Protein AF-A0A2M7S285-F1 (afdb_monomer)

Sequence (327 aa):
MDINFGKTAHNDMLLATRIITLKGLNYTSGIAIPFQQEDKKRLIENFTYIYEKKKSEMTWEQIMRKYAPYFFIEYRKKGYNISFSRDTDDNKEKRADEWEDEKTESVPAEKSTKVSRNAPCPCGSGKKYKRCCLPKDEEKNPTVGIAWDYIRRKKIIESSDDFPVEQCLINSNWQELGIANIVVARNQGNDKLILGVFIVDIFCLGVKNTFCNAVIPVEQFENEILKRSYRDQKPVSIGINYAKEIIFGALEYARNIGFEPQEDFKLSKYVLGAEEATHQRNIKFGGPNGKPLYIAGPDNDYRKIVNLLKERLGENGFDFIIPGEQL

Structure (mmCIF, N/CA/C/O backbone):
data_AF-A0A2M7S285-F1
#
_entry.id   AF-A0A2M7S285-F1
#
loop_
_atom_site.group_PDB
_atom_site.id
_atom_site.type_symbol
_atom_site.label_atom_id
_atom_site.label_alt_id
_atom_site.label_comp_id
_atom_site.label_asym_id
_atom_site.label_entity_id
_atom_site.label_seq_id
_atom_site.pdbx_PDB_ins_code
_atom_site.Cartn_x
_atom_site.Cartn_y
_atom_site.Cartn_z
_atom_site.occupancy
_atom_site.B_iso_or_equiv
_atom_site.auth_seq_id
_atom_site.auth_comp_id
_atom_site.auth_asym_id
_atom_site.auth_atom_id
_atom_site.pdbx_PDB_model_num
ATOM 1 N N . MET A 1 1 ? -11.456 32.292 -22.409 1.00 38.72 1 MET A N 1
ATOM 2 C CA . MET A 1 1 ? -12.192 32.399 -21.137 1.00 38.72 1 MET A CA 1
ATOM 3 C C . MET A 1 1 ? -13.657 32.141 -21.443 1.00 38.72 1 MET A C 1
ATOM 5 O O . MET A 1 1 ? -14.327 33.037 -21.924 1.00 38.72 1 MET A O 1
ATOM 9 N N . ASP A 1 2 ? -14.088 30.894 -21.275 1.00 29.00 2 ASP A N 1
ATOM 10 C CA . ASP A 1 2 ? -15.486 30.466 -21.194 1.00 29.00 2 ASP A CA 1
ATOM 11 C C . ASP A 1 2 ? -15.459 29.038 -20.628 1.00 29.00 2 ASP A C 1
ATOM 13 O O . ASP A 1 2 ? -14.739 28.182 -21.143 1.00 29.00 2 ASP A O 1
ATOM 17 N N . ILE A 1 3 ? -16.171 28.788 -19.530 1.00 40.91 3 ILE A N 1
ATOM 18 C CA . ILE A 1 3 ? -16.355 27.434 -18.977 1.00 40.91 3 ILE A CA 1
ATOM 19 C C . ILE A 1 3 ? -17.373 26.625 -19.800 1.00 40.91 3 ILE A C 1
ATOM 21 O O . ILE A 1 3 ? -17.614 25.464 -19.483 1.00 40.91 3 ILE A O 1
ATOM 25 N N . ASN A 1 4 ? -17.971 27.249 -20.826 1.00 39.22 4 ASN A N 1
ATOM 26 C CA . ASN A 1 4 ? -18.901 26.716 -21.820 1.00 39.22 4 ASN A CA 1
ATOM 27 C C . ASN A 1 4 ? -19.923 25.708 -21.270 1.00 39.22 4 ASN A C 1
ATOM 29 O O . ASN A 1 4 ? -20.315 24.743 -21.922 1.00 39.22 4 ASN A O 1
ATOM 33 N N . PHE A 1 5 ? -20.456 25.998 -20.082 1.00 42.38 5 PHE A N 1
ATOM 34 C CA . PHE A 1 5 ? -21.781 25.522 -19.707 1.00 42.38 5 PHE A CA 1
ATOM 35 C C . PHE A 1 5 ? -22.823 26.355 -20.460 1.00 42.38 5 PHE A C 1
ATOM 37 O O . PHE A 1 5 ? -23.453 27.248 -19.876 1.00 42.38 5 PHE A O 1
ATOM 44 N N . GLY A 1 6 ? -22.966 26.084 -21.758 1.00 38.25 6 GLY A N 1
ATOM 45 C CA . GLY A 1 6 ? -23.980 26.703 -22.606 1.00 38.25 6 GLY A CA 1
ATOM 46 C C . GLY A 1 6 ? -25.389 26.406 -22.085 1.00 38.25 6 GLY A C 1
ATOM 47 O O . GLY A 1 6 ? -25.660 25.313 -21.593 1.00 38.25 6 GLY A O 1
ATOM 48 N N . LYS A 1 7 ? -26.295 27.387 -22.175 1.00 39.19 7 LYS A N 1
ATOM 49 C CA . LYS A 1 7 ? -27.722 27.250 -21.811 1.00 39.19 7 LYS A CA 1
ATOM 50 C C . LYS A 1 7 ? -28.559 26.570 -22.911 1.00 39.19 7 LYS A C 1
ATOM 52 O O . LYS A 1 7 ? -29.768 26.737 -22.954 1.00 39.19 7 LYS A O 1
ATOM 57 N N . THR A 1 8 ? -27.930 25.849 -23.834 1.00 39.19 8 THR A N 1
ATOM 58 C CA . THR A 1 8 ? -28.556 25.368 -25.076 1.00 39.19 8 THR A CA 1
ATOM 59 C C . THR A 1 8 ? -29.488 24.166 -24.906 1.00 39.19 8 THR A C 1
ATOM 61 O O . THR A 1 8 ? -30.076 23.728 -25.888 1.00 39.19 8 THR A O 1
ATOM 64 N N . ALA A 1 9 ? -29.662 23.637 -23.693 1.00 38.88 9 ALA A N 1
ATOM 65 C CA . ALA A 1 9 ? -30.573 22.531 -23.433 1.00 38.88 9 ALA A CA 1
ATOM 66 C C . ALA A 1 9 ? -31.814 23.014 -22.669 1.00 38.88 9 ALA A C 1
ATOM 68 O O . ALA A 1 9 ? -31.732 23.384 -21.499 1.00 38.88 9 ALA A O 1
ATOM 69 N N . HIS A 1 10 ? -32.972 22.983 -23.328 1.00 41.53 10 HIS A N 1
ATOM 70 C CA . HIS A 1 10 ? -34.258 22.963 -22.634 1.00 41.53 10 HIS A CA 1
ATOM 71 C C . HIS A 1 10 ? -34.388 21.617 -21.887 1.00 41.53 10 HIS A C 1
ATOM 73 O O . HIS A 1 10 ? -34.002 20.589 -22.447 1.00 41.53 10 HIS A O 1
ATOM 79 N N . ASN A 1 11 ? -34.924 21.636 -20.656 1.00 40.66 11 ASN A N 1
ATOM 80 C CA . ASN A 1 11 ? -35.110 20.505 -19.712 1.00 40.66 11 ASN A CA 1
ATOM 81 C C . ASN A 1 11 ? -33.967 20.233 -18.706 1.00 40.66 11 ASN A C 1
ATOM 83 O O . ASN A 1 11 ? -33.547 19.088 -18.564 1.00 40.66 11 ASN A O 1
ATOM 87 N N . ASP A 1 12 ? -33.482 21.250 -17.983 1.00 49.09 12 ASP A N 1
ATOM 88 C CA . ASP A 1 12 ? -32.628 21.076 -16.785 1.00 49.09 12 ASP A CA 1
ATOM 89 C C . ASP A 1 12 ? -31.369 20.208 -16.999 1.00 49.09 12 ASP A C 1
ATOM 91 O O . ASP A 1 12 ? -31.005 19.346 -16.193 1.00 49.09 12 ASP A O 1
ATOM 95 N N . MET A 1 13 ? -30.686 20.427 -18.126 1.00 42.28 13 MET A N 1
ATOM 96 C CA . MET A 1 13 ? -29.428 19.756 -18.458 1.00 42.28 13 MET A CA 1
ATOM 97 C C . MET A 1 13 ? -28.274 20.755 -18.574 1.00 42.28 13 MET A C 1
ATOM 99 O O . MET A 1 13 ? -28.403 21.837 -19.147 1.00 42.28 13 MET A O 1
ATOM 103 N N . LEU A 1 14 ? -27.101 20.356 -18.083 1.00 44.47 14 LEU A N 1
ATOM 104 C CA . LEU A 1 14 ? -25.832 21.055 -18.269 1.00 44.47 14 LEU A CA 1
ATOM 105 C C . LEU A 1 14 ? -24.970 20.310 -19.281 1.00 44.47 14 LEU A C 1
ATOM 107 O O . LEU A 1 14 ? -24.669 19.128 -19.123 1.00 44.47 14 LEU A O 1
ATOM 111 N N . LEU A 1 15 ? -24.516 21.028 -20.302 1.00 45.56 15 LEU A N 1
ATOM 112 C CA . LEU A 1 15 ? -23.523 20.538 -21.251 1.00 45.56 15 LEU A CA 1
ATOM 113 C C . LEU A 1 15 ? -22.120 20.755 -20.680 1.00 45.56 15 LEU A C 1
ATOM 115 O O . LEU A 1 15 ? -21.665 21.889 -20.553 1.00 45.56 15 LEU A O 1
ATOM 119 N N . ALA A 1 16 ? -21.427 19.669 -20.341 1.00 49.12 16 ALA A N 1
ATOM 120 C CA . ALA A 1 16 ? -19.999 19.707 -20.051 1.00 49.12 16 ALA A CA 1
ATOM 121 C C . ALA A 1 16 ? -19.238 19.558 -21.375 1.00 49.12 16 ALA A C 1
ATOM 123 O O . ALA A 1 16 ? -19.032 18.442 -21.855 1.00 49.12 16 ALA A O 1
ATOM 124 N N . THR A 1 17 ? -18.856 20.674 -22.001 1.00 45.91 17 THR A N 1
ATOM 125 C CA . THR A 1 17 ? -18.112 20.655 -23.268 1.00 45.91 17 THR A CA 1
ATOM 126 C C . THR A 1 17 ? -16.609 20.722 -23.033 1.00 45.91 17 THR A C 1
ATOM 128 O O . THR A 1 17 ? -16.115 21.647 -22.389 1.00 45.91 17 THR A O 1
ATOM 131 N N . ARG A 1 18 ? -15.855 19.787 -23.610 1.00 47.53 18 ARG A N 1
ATOM 132 C CA . ARG A 1 18 ? -14.426 19.985 -23.868 1.00 47.53 18 ARG A CA 1
ATOM 133 C C . ARG A 1 18 ? -14.282 20.796 -25.150 1.00 47.53 18 ARG A C 1
ATOM 135 O O . ARG A 1 18 ? -14.873 20.434 -26.166 1.00 47.53 18 ARG A O 1
ATOM 142 N N . ILE A 1 19 ? -13.491 21.865 -25.101 1.00 42.12 19 ILE A N 1
ATOM 143 C CA . ILE A 1 19 ? -13.036 22.561 -26.305 1.00 42.12 19 ILE A CA 1
ATOM 144 C C . ILE A 1 19 ? -11.749 21.878 -26.765 1.00 42.12 19 ILE A C 1
ATOM 146 O O . ILE A 1 19 ? -10.782 21.791 -26.009 1.00 42.12 19 ILE A O 1
ATOM 150 N N . ILE A 1 20 ? -11.759 21.353 -27.983 1.00 40.50 20 ILE A N 1
ATOM 151 C CA . ILE A 1 20 ? -10.613 20.739 -28.641 1.00 40.50 20 ILE A CA 1
ATOM 152 C C . ILE A 1 20 ? -10.136 21.728 -29.697 1.00 40.50 20 ILE A C 1
ATOM 154 O O . ILE A 1 20 ? -10.861 22.020 -30.643 1.00 40.50 20 ILE A O 1
ATOM 158 N N . THR A 1 21 ? -8.924 22.250 -29.549 1.00 34.28 21 THR A N 1
ATOM 159 C CA . THR A 1 21 ? -8.339 23.157 -30.541 1.00 34.28 21 THR A CA 1
ATOM 160 C C . THR A 1 21 ? -7.455 22.372 -31.503 1.00 34.28 21 THR A C 1
ATOM 162 O O . THR A 1 21 ? -6.501 21.718 -31.086 1.00 34.28 21 THR A O 1
ATOM 165 N N . LEU A 1 22 ? -7.751 22.448 -32.799 1.00 30.08 22 LEU A N 1
ATOM 166 C CA . LEU A 1 22 ? -7.007 21.789 -33.872 1.00 30.08 22 LEU A CA 1
ATOM 167 C C . LEU A 1 22 ? -6.718 22.809 -34.975 1.00 30.08 22 LEU A C 1
ATOM 169 O O . LEU A 1 22 ? -7.635 23.365 -35.571 1.00 30.08 22 LEU A O 1
ATOM 173 N N . LYS A 1 23 ? -5.428 23.063 -35.236 1.00 36.06 23 LYS A N 1
ATOM 174 C CA . LYS A 1 23 ? -4.945 24.042 -36.233 1.00 36.06 23 LYS A CA 1
ATOM 175 C C . LYS A 1 23 ? -5.550 25.451 -36.073 1.00 36.06 23 LYS A C 1
ATOM 177 O O . LYS A 1 23 ? -5.854 26.113 -37.056 1.00 36.06 23 LYS A O 1
ATOM 182 N N . GLY A 1 24 ? -5.742 25.899 -34.831 1.00 30.14 24 GLY A N 1
ATOM 183 C CA . GLY A 1 24 ? -6.312 27.219 -34.528 1.00 30.14 24 GLY A CA 1
ATOM 184 C C . GLY A 1 24 ? -7.840 27.301 -34.614 1.00 30.14 24 GLY A C 1
ATOM 185 O O . GLY A 1 24 ? -8.401 28.344 -34.292 1.00 30.14 24 GLY A O 1
ATOM 186 N N . LEU A 1 25 ? -8.521 26.211 -34.981 1.00 26.98 25 LEU A N 1
ATOM 187 C CA . LEU A 1 25 ? -9.979 26.101 -34.946 1.00 26.98 25 LEU A CA 1
ATOM 188 C C . LEU A 1 25 ? -10.422 25.372 -33.675 1.00 26.98 25 LEU A C 1
ATOM 190 O O . LEU A 1 25 ? -9.835 24.358 -33.292 1.00 26.98 25 LEU A O 1
ATOM 194 N N . ASN A 1 26 ? -11.455 25.900 -33.019 1.00 38.50 26 ASN A N 1
ATOM 195 C CA . ASN A 1 26 ? -11.992 25.368 -31.769 1.00 38.50 26 ASN A CA 1
ATOM 196 C C . ASN A 1 26 ? -13.231 24.509 -32.045 1.00 38.50 26 ASN A C 1
ATOM 198 O O . ASN A 1 26 ? -14.227 25.008 -32.562 1.00 38.50 26 ASN A O 1
ATOM 202 N N . TYR A 1 27 ? -13.177 23.239 -31.654 1.00 37.88 27 TYR A N 1
ATOM 203 C CA . TYR A 1 27 ? -14.268 22.269 -31.740 1.00 37.88 27 TYR A CA 1
ATOM 204 C C . TYR A 1 27 ? -14.839 22.013 -30.344 1.00 37.88 27 TYR A C 1
ATOM 206 O O . TYR A 1 27 ? -14.082 21.941 -29.378 1.00 37.88 27 TYR A O 1
ATOM 214 N N . THR A 1 28 ? -16.152 21.838 -30.206 1.00 44.16 28 THR A N 1
ATOM 215 C CA . THR A 1 28 ? -16.782 21.469 -28.930 1.00 44.16 28 THR A CA 1
ATOM 216 C C . THR A 1 28 ? -17.238 20.010 -28.970 1.00 44.16 28 THR A C 1
ATOM 218 O O . THR A 1 28 ? -18.035 19.617 -29.813 1.00 44.16 28 THR A O 1
ATOM 221 N N . SER A 1 29 ? -16.747 19.185 -28.042 1.00 46.59 29 SER A N 1
ATOM 222 C CA . SER A 1 29 ? -17.308 17.854 -27.770 1.00 46.59 29 SER A CA 1
ATOM 223 C C . SER A 1 29 ? -17.940 17.881 -26.381 1.00 46.59 29 SER A C 1
ATOM 225 O O . SER A 1 29 ? -17.224 18.095 -25.398 1.00 46.59 29 SER A O 1
ATOM 227 N N . GLY A 1 30 ? -19.260 17.718 -26.278 1.00 48.53 30 GLY A N 1
ATOM 228 C CA . GLY A 1 30 ? -19.991 17.818 -25.012 1.00 48.53 30 GLY A CA 1
ATOM 229 C C . GLY A 1 30 ? -20.751 16.557 -24.637 1.00 48.53 30 GLY A C 1
ATOM 230 O O . GLY A 1 30 ? -21.294 15.880 -25.501 1.00 48.53 30 GLY A O 1
ATOM 231 N N . ILE A 1 31 ? -20.813 16.275 -23.335 1.00 46.88 31 ILE A N 1
ATOM 232 C CA . ILE A 1 31 ? -21.793 15.353 -22.750 1.00 46.88 31 ILE A CA 1
ATOM 233 C C . ILE A 1 31 ? -22.857 16.218 -22.071 1.00 46.88 31 ILE A C 1
ATOM 235 O O . ILE A 1 31 ? -22.523 17.063 -21.237 1.00 46.88 31 ILE A O 1
ATOM 239 N N . ALA A 1 32 ? -24.124 16.031 -22.446 1.00 49.97 32 ALA A N 1
ATOM 240 C CA . ALA A 1 32 ? -25.255 16.605 -21.725 1.00 49.97 32 ALA A CA 1
ATOM 241 C C . ALA A 1 32 ? -25.536 15.741 -20.492 1.00 49.97 32 ALA A C 1
ATOM 243 O O . ALA A 1 32 ? -25.708 14.528 -20.607 1.00 49.97 32 ALA A O 1
ATOM 244 N N . ILE A 1 33 ? -25.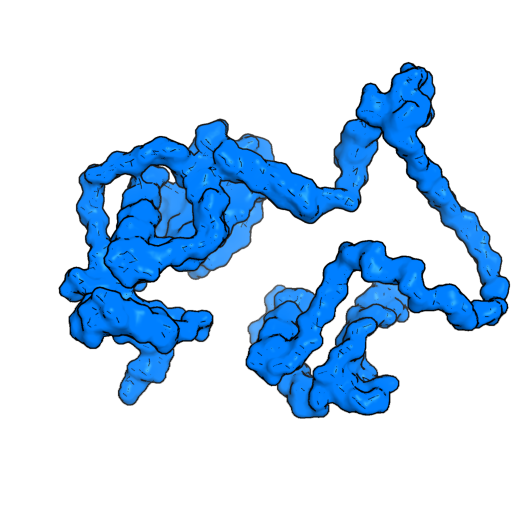534 16.357 -19.314 1.00 53.03 33 ILE A N 1
ATOM 245 C CA . ILE A 1 33 ? -25.787 15.683 -18.041 1.00 53.03 33 ILE A CA 1
ATOM 246 C C . ILE A 1 33 ? -26.996 16.365 -17.395 1.00 53.03 33 ILE A C 1
ATOM 248 O O . ILE A 1 33 ? -27.022 17.599 -17.359 1.00 53.03 33 ILE A O 1
ATOM 252 N N . PRO A 1 34 ? -27.995 15.613 -16.898 1.00 50.75 34 PRO A N 1
ATOM 253 C CA . PRO A 1 34 ? -29.126 16.194 -16.186 1.00 50.75 34 PRO A CA 1
ATOM 254 C C . PRO A 1 34 ? -28.625 16.754 -14.855 1.00 50.75 34 PRO A C 1
ATOM 256 O O . PRO A 1 34 ? -28.306 16.007 -13.933 1.00 50.75 34 PRO A O 1
ATOM 259 N N . PHE A 1 35 ? -28.500 18.073 -14.780 1.00 60.09 35 PHE A N 1
ATOM 260 C CA . PHE A 1 35 ? -28.058 18.783 -13.589 1.00 60.09 35 PHE A CA 1
ATOM 261 C C . PHE A 1 35 ? -29.028 19.930 -13.344 1.00 60.09 35 PHE A C 1
ATOM 263 O O . PHE A 1 35 ? -29.276 20.739 -14.239 1.00 60.09 35 PHE A O 1
ATOM 270 N N . GLN A 1 36 ? -29.511 20.027 -12.107 1.00 59.62 36 GLN A N 1
ATOM 271 C CA . GLN A 1 36 ? -30.332 21.147 -11.664 1.00 59.62 36 GLN A CA 1
ATOM 272 C C . GLN A 1 36 ? -29.485 22.429 -11.589 1.00 59.62 36 GLN A C 1
ATOM 274 O O . GLN A 1 36 ? -28.246 22.402 -11.552 1.00 59.62 36 GLN A O 1
ATOM 279 N N . GLN A 1 37 ? -30.135 23.590 -11.576 1.00 59.47 37 GLN A N 1
ATOM 280 C CA . GLN A 1 37 ? -29.437 24.875 -11.642 1.00 59.47 37 GLN A CA 1
ATOM 281 C C . GLN A 1 37 ? -28.570 25.143 -10.394 1.00 59.47 37 GLN A C 1
ATOM 283 O O . GLN A 1 37 ? -27.506 25.766 -10.484 1.00 59.47 37 GLN A O 1
ATOM 288 N N . GLU A 1 38 ? -28.963 24.595 -9.248 1.00 64.56 38 GLU A N 1
ATOM 289 C CA . GLU A 1 38 ? -28.219 24.619 -7.987 1.00 64.56 38 GLU A CA 1
ATOM 290 C C . GLU A 1 38 ? -26.929 23.786 -8.070 1.00 64.56 38 GLU A C 1
ATOM 292 O O . GLU A 1 38 ? -25.887 24.184 -7.540 1.00 64.56 38 GLU A O 1
ATOM 297 N N . ASP A 1 39 ? -26.964 22.666 -8.798 1.00 63.25 39 ASP A N 1
ATOM 298 C CA . ASP A 1 39 ? -25.811 21.786 -9.000 1.00 63.25 39 ASP A CA 1
ATOM 299 C C . ASP A 1 39 ? -24.747 22.467 -9.878 1.00 63.25 39 ASP A C 1
ATOM 301 O O . ASP A 1 39 ? -23.546 22.366 -9.595 1.00 63.25 39 ASP A O 1
ATOM 305 N N . LYS A 1 40 ? -25.178 23.256 -10.880 1.00 61.47 40 LYS A N 1
ATOM 306 C CA . LYS A 1 40 ? -24.293 24.131 -11.674 1.00 61.47 40 LYS A CA 1
ATOM 307 C C . LYS A 1 40 ? -23.515 25.081 -10.780 1.00 61.47 40 LYS A C 1
ATOM 309 O O . LYS A 1 40 ? -22.292 25.181 -10.882 1.00 61.47 40 LYS A O 1
ATOM 314 N N . LYS A 1 41 ? -24.247 25.811 -9.937 1.00 65.44 41 LYS A N 1
ATOM 315 C CA . LYS A 1 41 ? -23.694 26.861 -9.085 1.00 65.44 41 LYS A CA 1
ATOM 316 C C . LYS A 1 41 ? -22.638 26.274 -8.155 1.00 65.44 41 LYS A C 1
ATOM 318 O O . LYS A 1 41 ? -21.505 26.743 -8.141 1.00 65.44 41 LYS A O 1
ATOM 323 N N . ARG A 1 42 ? -22.973 25.166 -7.495 1.00 68.38 42 ARG A N 1
ATOM 324 C CA . ARG A 1 42 ? -22.064 24.470 -6.584 1.00 68.38 42 ARG A CA 1
ATOM 325 C C . ARG A 1 42 ? -20.827 23.911 -7.289 1.00 68.38 42 ARG A C 1
ATOM 327 O O . ARG A 1 42 ? -19.728 23.969 -6.744 1.00 68.38 42 ARG A O 1
ATOM 334 N N . LEU A 1 43 ? -20.980 23.364 -8.497 1.00 68.69 43 LEU A N 1
ATOM 335 C CA . LEU A 1 43 ? -19.851 22.865 -9.285 1.00 68.69 43 LEU A CA 1
ATOM 336 C C . LEU A 1 43 ? -18.874 23.998 -9.635 1.00 68.69 43 LEU A C 1
ATOM 338 O O . LEU A 1 43 ? -17.666 23.842 -9.456 1.00 68.69 43 LEU A O 1
ATOM 342 N N . ILE A 1 44 ? -19.397 25.142 -10.083 1.00 67.56 44 ILE A N 1
ATOM 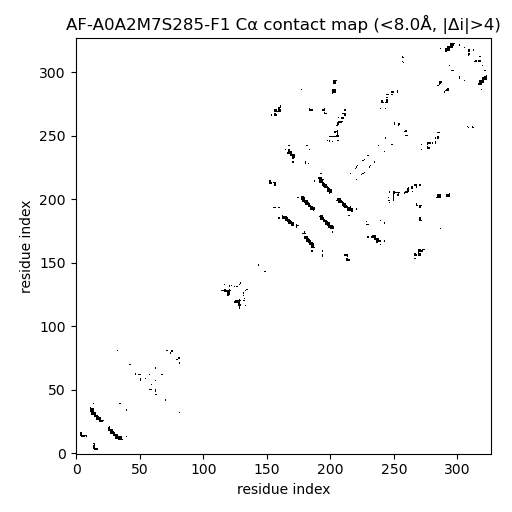343 C CA . ILE A 1 44 ? -18.597 26.328 -10.417 1.00 67.56 44 ILE A CA 1
ATOM 344 C C . ILE A 1 44 ? -17.901 26.885 -9.173 1.00 67.56 44 ILE A C 1
ATOM 346 O O . ILE A 1 44 ? -16.703 27.162 -9.230 1.00 67.56 44 ILE A O 1
ATOM 350 N N . GLU A 1 45 ? -18.609 27.001 -8.048 1.00 72.94 45 GLU A N 1
ATOM 351 C CA . GLU A 1 45 ? -18.044 27.472 -6.777 1.00 72.94 45 GLU A CA 1
ATOM 352 C C . GLU A 1 45 ? -16.886 26.579 -6.321 1.00 72.94 45 GLU A C 1
ATOM 354 O O . GLU A 1 45 ? -15.815 27.080 -5.984 1.00 72.94 45 GLU A O 1
ATOM 359 N N . ASN A 1 46 ? -17.048 25.257 -6.401 1.00 71.31 46 ASN A N 1
ATOM 360 C CA . ASN A 1 46 ? -16.001 24.317 -6.012 1.00 71.31 46 ASN A CA 1
ATOM 361 C C . ASN A 1 46 ? -14.761 24.405 -6.910 1.00 71.31 46 ASN A C 1
ATOM 363 O O . ASN A 1 46 ? -13.639 24.412 -6.406 1.00 71.31 46 ASN A O 1
ATOM 367 N N . PHE A 1 47 ? -14.933 24.474 -8.233 1.00 69.69 47 PHE A N 1
ATOM 368 C CA . PHE A 1 47 ? -13.790 24.607 -9.140 1.00 69.69 47 PHE A CA 1
ATOM 369 C C . PHE A 1 47 ? -13.086 25.947 -8.989 1.00 69.69 47 PHE A C 1
ATOM 371 O O . PHE A 1 47 ? -11.859 25.989 -8.979 1.00 69.69 47 PHE A O 1
ATOM 378 N N . THR A 1 48 ? -13.854 27.017 -8.800 1.00 74.88 48 THR A N 1
ATOM 379 C CA . THR A 1 48 ? -13.312 28.348 -8.518 1.00 74.88 48 THR A CA 1
ATOM 380 C C . THR A 1 48 ? -12.510 28.334 -7.222 1.00 74.88 48 THR A C 1
ATOM 382 O O . THR A 1 48 ? -11.370 28.782 -7.212 1.00 74.88 48 THR A O 1
ATOM 385 N N . TYR A 1 49 ? -13.040 27.727 -6.158 1.00 80.25 49 TYR A N 1
ATOM 386 C CA . TYR A 1 49 ? -12.333 27.580 -4.887 1.00 80.25 49 TYR A CA 1
ATOM 387 C C . TYR A 1 49 ? -11.018 26.797 -5.031 1.00 80.25 49 TYR A C 1
ATOM 389 O O . TYR A 1 49 ? -9.971 27.233 -4.550 1.00 80.25 49 TYR A O 1
ATOM 397 N N . ILE A 1 50 ? -11.049 25.648 -5.717 1.00 74.62 50 ILE A N 1
ATOM 398 C CA . ILE A 1 50 ? -9.851 24.825 -5.941 1.00 74.62 50 ILE A CA 1
ATOM 399 C C . ILE A 1 50 ? -8.825 25.594 -6.773 1.00 74.62 50 ILE A C 1
ATOM 401 O O . ILE A 1 50 ? -7.635 25.544 -6.459 1.00 74.62 50 ILE A O 1
ATOM 405 N N . TYR A 1 51 ? -9.271 26.301 -7.812 1.00 77.19 51 TYR A N 1
ATOM 406 C CA . TYR A 1 51 ? -8.393 27.115 -8.637 1.00 77.19 51 TYR A CA 1
ATOM 407 C C . TYR A 1 51 ? -7.773 28.259 -7.854 1.00 77.19 51 TYR A C 1
ATOM 409 O O . TYR A 1 51 ? -6.558 28.381 -7.870 1.00 77.19 51 TYR A O 1
ATOM 417 N N . GLU A 1 52 ? -8.540 29.040 -7.100 1.00 84.88 52 GLU A N 1
ATOM 418 C CA . GLU A 1 52 ? -7.991 30.142 -6.304 1.00 84.88 52 GLU A CA 1
ATOM 419 C C . GLU A 1 52 ? -6.898 29.673 -5.337 1.00 84.88 52 GLU A C 1
ATOM 421 O O . GLU A 1 52 ? -5.866 30.329 -5.195 1.00 84.88 52 GLU A O 1
ATOM 426 N N . LYS A 1 53 ? -7.066 28.483 -4.751 1.00 86.06 53 LYS A N 1
ATOM 427 C CA . LYS A 1 53 ? -6.071 27.875 -3.861 1.00 86.06 53 LYS A CA 1
ATOM 428 C C . LYS A 1 53 ? -4.821 27.362 -4.587 1.00 86.06 53 LYS A C 1
ATOM 430 O O . LYS A 1 53 ? -3.786 27.189 -3.954 1.00 86.06 53 LYS A O 1
ATOM 435 N N . LYS A 1 54 ? -4.918 27.060 -5.885 1.00 83.00 54 LYS A N 1
ATOM 436 C CA . LYS A 1 54 ? -3.884 26.345 -6.655 1.00 83.00 54 LYS A CA 1
ATOM 437 C C . LYS A 1 54 ? -3.436 27.057 -7.929 1.00 83.00 54 LYS A C 1
ATOM 439 O O . LYS A 1 54 ? -2.653 26.492 -8.687 1.00 83.00 54 LYS A O 1
ATOM 444 N N . LYS A 1 55 ? -3.875 28.294 -8.162 1.00 79.69 55 LYS A N 1
ATOM 445 C CA . LYS A 1 55 ? -3.589 29.060 -9.386 1.00 79.69 55 LYS A CA 1
ATOM 446 C C . LYS A 1 55 ? -2.107 29.389 -9.568 1.00 79.69 55 LYS A C 1
ATOM 448 O O . LYS A 1 55 ? -1.681 29.642 -10.686 1.00 79.69 55 LYS A O 1
ATOM 453 N N . SER A 1 56 ? -1.320 29.359 -8.490 1.00 84.06 56 SER A N 1
ATOM 454 C CA . SER A 1 56 ? 0.143 29.477 -8.536 1.00 84.06 56 SER A CA 1
ATOM 455 C C . SER A 1 56 ? 0.852 28.175 -8.930 1.00 84.06 56 SER A C 1
ATOM 457 O O . SER A 1 56 ? 2.019 28.214 -9.299 1.00 84.06 56 SER A O 1
ATOM 459 N N . GLU A 1 57 ? 0.174 27.027 -8.837 1.00 84.25 57 GLU A N 1
ATOM 460 C CA . GLU A 1 57 ? 0.733 25.691 -9.101 1.00 84.25 57 GLU A CA 1
ATOM 461 C C . GLU A 1 57 ? 0.244 25.104 -10.429 1.00 84.25 57 GLU A C 1
ATOM 463 O O . GLU A 1 57 ? 0.942 24.320 -11.069 1.00 84.25 57 GLU A O 1
ATOM 468 N N . MET A 1 58 ? -0.998 25.401 -10.809 1.00 72.31 58 MET A N 1
ATOM 469 C CA . MET A 1 58 ? -1.686 24.742 -11.910 1.00 72.31 58 MET A CA 1
ATOM 470 C C . MET A 1 58 ? -2.587 25.726 -12.646 1.00 72.31 58 MET A C 1
ATOM 472 O O . MET A 1 58 ? -3.306 26.522 -12.042 1.00 72.31 58 MET A O 1
ATOM 476 N N . THR A 1 59 ? -2.602 25.606 -13.970 1.00 74.38 59 THR A N 1
ATOM 477 C CA . THR A 1 59 ? -3.548 26.333 -14.824 1.00 74.38 59 THR A CA 1
ATOM 478 C C . THR A 1 59 ? -4.979 25.841 -14.600 1.00 74.38 59 THR A C 1
ATOM 480 O O . THR A 1 59 ? -5.210 24.715 -14.138 1.00 74.38 59 THR A O 1
ATOM 483 N N . TRP A 1 60 ? -5.960 26.668 -14.967 1.00 59.47 60 TRP A N 1
ATOM 484 C CA . TRP A 1 60 ? -7.375 26.307 -14.879 1.00 59.47 60 TRP A CA 1
ATOM 485 C C . TRP A 1 60 ? -7.669 25.008 -15.643 1.00 59.47 60 TRP A C 1
ATOM 487 O O . TRP A 1 60 ? -8.318 24.114 -15.097 1.00 59.47 60 TRP A O 1
ATOM 497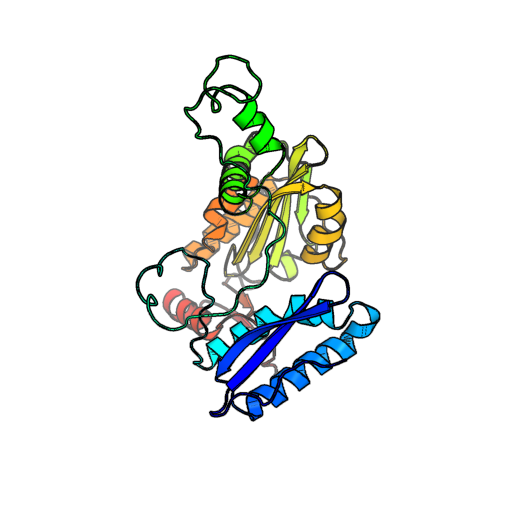 N N . GLU A 1 61 ? -7.128 24.832 -16.859 1.00 56.88 61 GLU A N 1
ATOM 498 C CA . GLU A 1 61 ? -7.338 23.604 -17.637 1.00 56.88 61 GLU A CA 1
ATOM 499 C C . GLU A 1 61 ? -6.793 22.356 -16.929 1.00 56.88 61 GLU A C 1
ATOM 501 O O . GLU A 1 61 ? -7.440 21.303 -16.924 1.00 56.88 61 GLU A O 1
ATOM 506 N N . GLN A 1 62 ? -5.618 22.456 -16.300 1.00 59.78 62 GLN A N 1
ATOM 507 C CA . GLN A 1 62 ? -5.018 21.340 -15.565 1.00 59.78 62 GLN A CA 1
ATOM 508 C C . GLN A 1 62 ? -5.840 20.969 -14.325 1.00 59.78 62 GLN A C 1
ATOM 510 O O . GLN A 1 62 ? -5.991 19.782 -14.023 1.00 59.78 62 GLN A O 1
ATOM 515 N N . ILE A 1 63 ? -6.408 21.958 -13.629 1.00 66.75 63 ILE A N 1
ATOM 516 C CA . ILE A 1 63 ? -7.305 21.733 -12.489 1.00 66.75 63 ILE A CA 1
ATOM 517 C C . ILE A 1 63 ? -8.603 21.071 -12.951 1.00 66.75 63 ILE A C 1
ATOM 519 O O . ILE A 1 63 ? -8.982 20.032 -12.408 1.00 66.75 63 ILE A O 1
ATOM 523 N N . MET A 1 64 ? -9.236 21.584 -14.006 1.00 58.84 64 MET A N 1
ATOM 524 C CA . MET A 1 64 ? -10.441 20.971 -14.568 1.00 58.84 64 MET A CA 1
ATOM 525 C C . MET A 1 64 ? -10.188 19.512 -14.960 1.00 58.84 64 MET A C 1
ATOM 527 O O . MET A 1 64 ? -10.955 18.628 -14.587 1.00 58.84 64 MET A O 1
ATOM 531 N N . ARG A 1 65 ? -9.074 19.218 -15.641 1.00 59.19 65 ARG A N 1
ATOM 532 C CA . ARG A 1 65 ? -8.743 17.852 -16.073 1.00 59.19 65 ARG A CA 1
ATOM 533 C C . ARG A 1 65 ? -8.464 16.904 -14.905 1.00 59.19 65 ARG A C 1
ATOM 535 O O . ARG A 1 65 ? -8.866 15.744 -14.967 1.00 59.19 65 ARG A O 1
ATOM 542 N N . LYS A 1 66 ? -7.778 17.380 -13.863 1.00 60.50 66 LYS A N 1
ATOM 543 C CA . LYS A 1 66 ? -7.385 16.563 -12.706 1.00 60.50 66 LYS A CA 1
ATOM 544 C C . LYS A 1 66 ? -8.552 16.283 -11.761 1.00 60.50 66 LYS A C 1
ATOM 546 O O . LYS A 1 66 ? -8.661 15.166 -11.266 1.00 60.50 66 LYS A O 1
ATOM 551 N N . TYR A 1 67 ? -9.413 17.270 -11.518 1.00 63.75 67 TYR A N 1
ATOM 552 C CA . TYR A 1 67 ? -10.439 17.181 -10.475 1.00 63.75 67 TYR A CA 1
ATOM 553 C C . TYR A 1 67 ? -11.855 16.917 -11.008 1.00 63.75 67 TYR A C 1
ATOM 555 O O . TYR A 1 67 ? -12.702 16.492 -10.229 1.00 63.75 67 TYR A O 1
ATOM 563 N N . ALA A 1 68 ? -12.125 17.051 -12.317 1.00 60.53 68 ALA A N 1
ATOM 564 C CA . ALA A 1 68 ? -13.432 16.708 -12.902 1.00 60.53 68 ALA A CA 1
ATOM 565 C C . ALA A 1 68 ? -13.960 15.308 -12.541 1.00 60.53 68 ALA A C 1
ATOM 567 O O . ALA A 1 68 ? -15.135 15.220 -12.183 1.00 60.53 68 ALA A O 1
ATOM 568 N N . PRO A 1 69 ? -13.149 14.230 -12.544 1.00 59.53 69 PRO A N 1
ATOM 569 C CA . PRO A 1 69 ? -13.627 12.903 -12.151 1.00 59.53 69 PRO A CA 1
ATOM 570 C C . PRO A 1 69 ? -14.220 12.845 -10.735 1.00 59.53 69 PRO A C 1
ATOM 572 O O . PRO A 1 69 ? -15.207 12.146 -10.518 1.00 59.53 69 PRO A O 1
ATOM 575 N N . TYR A 1 70 ? -13.664 13.609 -9.788 1.00 56.16 70 TYR A N 1
ATOM 576 C CA . TYR A 1 70 ? -14.104 13.629 -8.390 1.00 56.16 70 TYR A CA 1
ATOM 577 C C . TYR A 1 70 ? -15.536 14.155 -8.246 1.00 56.16 70 TYR A C 1
ATOM 579 O O . TYR A 1 70 ? -16.340 13.598 -7.504 1.00 56.16 70 TYR A O 1
ATOM 587 N N . PHE A 1 71 ? -15.897 15.173 -9.026 1.00 58.97 71 PHE A N 1
ATOM 588 C CA . PHE A 1 71 ? -17.250 15.719 -9.006 1.00 58.97 71 PHE A CA 1
ATOM 589 C C . PHE A 1 71 ? -18.275 14.708 -9.519 1.00 58.97 71 PHE A C 1
ATOM 591 O O . PHE A 1 71 ? -19.299 14.504 -8.875 1.00 58.97 71 PHE A O 1
ATOM 598 N N . PHE A 1 72 ? -17.988 13.999 -10.614 1.00 58.28 72 PHE A N 1
ATOM 599 C CA . PHE A 1 72 ? -18.896 12.960 -11.118 1.00 58.28 72 PHE A CA 1
ATOM 600 C C . PHE A 1 72 ? -19.113 11.822 -10.108 1.00 58.28 72 PHE A C 1
ATOM 602 O O . PHE A 1 72 ? -20.206 11.260 -10.043 1.00 58.28 72 PHE A O 1
ATOM 609 N N . ILE A 1 73 ? -18.104 11.514 -9.287 1.00 58.69 73 ILE A N 1
ATOM 610 C CA . ILE A 1 73 ? -18.211 10.541 -8.191 1.00 58.69 73 ILE A CA 1
ATOM 611 C C . ILE A 1 73 ? -19.118 11.072 -7.073 1.00 58.69 73 ILE A C 1
ATOM 613 O O . ILE A 1 73 ? -20.018 10.358 -6.635 1.00 58.69 73 ILE A O 1
ATOM 617 N N . GLU A 1 74 ? -18.937 12.322 -6.645 1.00 56.69 74 GLU A N 1
ATOM 618 C CA . GLU A 1 74 ? -19.785 12.955 -5.623 1.00 56.69 74 GLU A CA 1
ATOM 619 C C . GLU A 1 74 ? -21.259 13.050 -6.048 1.00 56.69 74 GLU A C 1
ATOM 621 O O . GLU A 1 74 ? -22.159 12.848 -5.236 1.00 56.69 74 GLU A O 1
ATOM 626 N N . TYR A 1 75 ? -21.535 13.285 -7.332 1.00 59.97 75 TYR A N 1
ATOM 627 C CA . TYR A 1 75 ? -22.909 13.339 -7.836 1.00 59.97 75 TYR A CA 1
ATOM 628 C C . TYR A 1 75 ? -23.567 11.958 -7.957 1.00 59.97 75 TYR A C 1
ATOM 630 O O . TYR A 1 75 ? -24.759 11.835 -7.671 1.00 59.97 75 TYR A O 1
ATOM 638 N N . ARG A 1 76 ? -22.808 10.891 -8.255 1.00 57.56 76 ARG A N 1
ATOM 639 C CA . ARG A 1 76 ? -23.330 9.512 -8.150 1.00 57.56 76 ARG A CA 1
ATOM 640 C C . ARG A 1 76 ? -23.803 9.180 -6.737 1.00 57.56 76 ARG A C 1
ATOM 642 O O . ARG A 1 76 ? -24.825 8.516 -6.586 1.00 57.56 76 ARG A O 1
ATOM 649 N N . LYS A 1 77 ? -23.114 9.678 -5.701 1.00 57.50 77 LYS A N 1
ATOM 650 C CA . LYS A 1 77 ? -23.519 9.479 -4.294 1.00 57.50 77 LYS A CA 1
ATOM 651 C C . LYS A 1 77 ? -24.887 10.095 -3.971 1.00 57.50 77 LYS A C 1
ATOM 653 O O . LYS A 1 77 ? -25.521 9.673 -3.013 1.00 57.50 77 LYS A O 1
ATOM 658 N N . LYS A 1 78 ? -25.356 11.059 -4.769 1.00 57.88 78 LYS A N 1
ATOM 659 C CA . LYS A 1 78 ? -26.671 11.703 -4.621 1.00 57.88 78 LYS A CA 1
ATOM 660 C C . LYS A 1 78 ? -27.789 11.044 -5.438 1.00 57.88 78 LYS A C 1
ATOM 662 O O . LYS A 1 78 ? -28.893 11.571 -5.472 1.00 57.88 78 LYS A O 1
ATOM 667 N N . GLY A 1 79 ? -27.517 9.912 -6.090 1.00 50.94 79 GLY A N 1
ATOM 668 C CA . GLY A 1 79 ? -28.523 9.153 -6.840 1.00 50.94 79 GLY A CA 1
ATOM 669 C C . GLY A 1 79 ? -28.604 9.481 -8.333 1.00 50.94 79 GLY A C 1
ATOM 670 O O . GLY A 1 79 ? -29.447 8.919 -9.027 1.00 50.94 79 GLY A O 1
ATOM 671 N N . TYR A 1 80 ? -27.717 10.331 -8.862 1.00 53.41 80 TYR A N 1
ATOM 672 C CA . TYR A 1 80 ? -27.639 10.569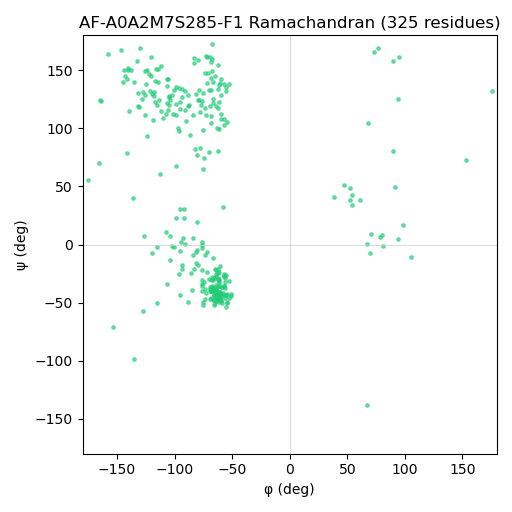 -10.304 1.00 53.41 80 TYR A CA 1
ATOM 673 C C . TYR A 1 80 ? -26.931 9.405 -11.009 1.00 53.41 80 TYR A C 1
ATOM 675 O O . TYR A 1 80 ? -25.761 9.107 -10.741 1.00 53.41 80 TYR A O 1
ATOM 683 N N . ASN A 1 81 ? -27.628 8.751 -11.941 1.00 44.38 81 ASN A N 1
ATOM 684 C CA . ASN A 1 81 ? -27.101 7.600 -12.669 1.00 44.38 81 ASN A CA 1
ATOM 685 C C . ASN A 1 81 ? -26.212 8.052 -13.842 1.00 44.38 81 ASN A C 1
ATOM 687 O O . ASN A 1 81 ? -26.656 8.178 -14.980 1.00 44.38 81 ASN A O 1
ATOM 691 N N . ILE A 1 82 ? -24.947 8.358 -13.545 1.00 47.34 82 ILE A N 1
ATOM 692 C CA . ILE A 1 82 ? -23.963 8.816 -14.535 1.00 47.34 82 ILE A CA 1
ATOM 693 C C . ILE A 1 82 ? -23.135 7.617 -15.010 1.00 47.34 82 ILE A C 1
ATOM 695 O O . ILE A 1 82 ? -22.158 7.233 -14.356 1.00 47.34 82 ILE A O 1
ATOM 699 N N . SER A 1 83 ? -23.488 7.031 -16.154 1.00 39.03 83 SER A N 1
ATOM 700 C CA . SER A 1 83 ? -22.665 6.034 -16.847 1.00 39.03 83 SER A CA 1
ATOM 701 C C . SER A 1 83 ? -21.697 6.719 -17.810 1.00 39.03 83 SER A C 1
ATOM 703 O O . SER A 1 83 ? -22.106 7.510 -18.655 1.00 39.03 83 SER A O 1
ATOM 705 N N . PHE A 1 84 ? -20.411 6.388 -17.723 1.00 37.94 84 PHE A N 1
ATOM 706 C CA . PHE A 1 84 ? -19.499 6.673 -18.826 1.00 37.94 84 PHE A CA 1
ATOM 707 C C . PHE A 1 84 ? -19.733 5.583 -19.868 1.00 37.94 84 PHE A C 1
ATOM 709 O O . PHE A 1 84 ? -19.610 4.408 -19.515 1.00 37.94 84 PHE A O 1
ATOM 716 N N . SER A 1 85 ? -20.050 5.938 -21.117 1.00 33.50 85 SER A N 1
ATOM 717 C CA . SER A 1 85 ? -19.834 4.984 -22.206 1.00 33.50 85 SER A CA 1
ATOM 718 C C . SER A 1 85 ? -18.360 4.614 -22.156 1.00 33.50 85 SER A C 1
ATOM 720 O O . SER A 1 85 ? -17.488 5.436 -22.431 1.00 33.50 85 SER A O 1
ATOM 722 N N . ARG A 1 86 ? -18.068 3.385 -21.728 1.00 28.09 86 ARG A N 1
ATOM 723 C CA . ARG A 1 86 ? -16.875 2.723 -22.231 1.00 28.09 86 ARG A CA 1
ATOM 724 C C . ARG A 1 86 ? -17.120 2.594 -23.726 1.00 28.09 86 ARG A C 1
ATOM 726 O O . ARG A 1 86 ? -18.222 2.209 -24.110 1.00 28.09 86 ARG A O 1
ATOM 733 N N . ASP A 1 87 ? -16.130 2.933 -24.539 1.00 31.45 87 ASP A N 1
ATOM 734 C CA . ASP A 1 87 ? -16.106 2.534 -25.942 1.00 31.45 87 ASP A CA 1
ATOM 735 C C . ASP A 1 87 ? -16.064 0.998 -25.982 1.00 31.45 87 ASP A C 1
ATOM 737 O O . ASP A 1 87 ? -15.010 0.371 -26.055 1.00 31.45 87 ASP A O 1
ATOM 741 N N . THR A 1 88 ? -17.221 0.376 -25.805 1.00 31.09 88 THR A N 1
ATOM 742 C CA . THR A 1 88 ? -17.496 -0.990 -26.213 1.00 31.09 88 THR A CA 1
ATOM 743 C C . THR A 1 88 ? -18.366 -0.864 -27.445 1.00 31.09 88 THR A C 1
ATOM 745 O O . THR A 1 88 ? -19.431 -0.250 -27.395 1.00 31.09 88 THR A O 1
ATOM 748 N N . ASP A 1 89 ? -17.845 -1.412 -28.535 1.00 36.25 89 ASP A N 1
ATOM 749 C CA . ASP A 1 89 ? -18.347 -1.490 -29.911 1.00 36.25 89 ASP A CA 1
ATOM 750 C C . ASP A 1 89 ? -19.730 -2.178 -30.059 1.00 36.25 89 ASP A C 1
ATOM 752 O O . ASP A 1 89 ? -20.013 -2.797 -31.079 1.00 36.25 89 ASP A O 1
ATOM 756 N N . ASP A 1 90 ? -20.628 -2.060 -29.081 1.00 33.94 90 ASP A N 1
ATOM 757 C CA . ASP A 1 90 ? -21.920 -2.752 -29.040 1.00 33.94 90 ASP A CA 1
ATOM 758 C C . ASP A 1 90 ? -23.088 -1.767 -29.172 1.00 33.94 90 ASP A C 1
ATOM 760 O O . ASP A 1 90 ? -23.929 -1.634 -28.285 1.00 33.94 90 ASP A O 1
ATOM 764 N N . ASN A 1 91 ? -23.134 -1.043 -30.295 1.00 32.81 91 ASN A N 1
ATOM 765 C CA . ASN A 1 91 ? -24.397 -0.572 -30.878 1.00 32.81 91 ASN A CA 1
ATOM 766 C C . ASN A 1 91 ? -24.191 -0.085 -32.322 1.00 32.81 91 ASN A C 1
ATOM 768 O O . ASN A 1 91 ? -24.242 1.106 -32.622 1.00 32.81 91 ASN A O 1
ATOM 772 N N . LYS A 1 92 ? -23.931 -1.026 -33.238 1.00 35.00 92 LYS A N 1
ATOM 773 C CA . LYS A 1 92 ? -23.922 -0.764 -34.689 1.00 35.00 92 LYS A CA 1
ATOM 774 C C . LYS A 1 92 ? -25.241 -1.057 -35.400 1.00 35.00 92 LYS A C 1
ATOM 776 O O . LYS A 1 92 ? -25.334 -0.832 -36.599 1.00 35.00 92 LYS A O 1
ATOM 781 N N . GLU A 1 93 ? -26.284 -1.468 -34.692 1.00 35.28 93 GLU A N 1
ATOM 782 C CA . GLU A 1 93 ? -27.596 -1.693 -35.298 1.00 35.28 93 GLU A CA 1
ATOM 783 C C . GLU A 1 93 ? -28.650 -0.857 -34.587 1.00 35.28 93 GLU A C 1
ATOM 785 O O . GLU A 1 93 ? -29.185 -1.271 -33.563 1.00 35.28 93 GLU A O 1
ATOM 790 N N . LYS A 1 94 ? -28.903 0.339 -35.139 1.00 31.86 94 LYS A N 1
ATOM 791 C CA . LYS A 1 94 ? -30.176 1.097 -35.153 1.00 31.86 94 LYS A CA 1
ATOM 792 C C . LYS A 1 94 ? -29.895 2.592 -35.269 1.00 31.86 94 LYS A C 1
ATOM 794 O O . LYS A 1 94 ? -30.030 3.345 -34.309 1.00 31.86 94 LYS A O 1
ATOM 799 N N . ARG A 1 95 ? -29.476 2.997 -36.464 1.00 28.73 95 ARG A N 1
ATOM 800 C CA . ARG A 1 95 ? -29.734 4.316 -37.067 1.00 28.73 95 ARG A CA 1
ATOM 801 C C . ARG A 1 95 ? -29.181 4.300 -38.491 1.00 28.73 95 ARG A C 1
ATOM 803 O O . ARG A 1 95 ? -28.290 5.054 -38.856 1.00 28.73 95 ARG A O 1
ATOM 810 N N . ALA A 1 96 ? -29.658 3.318 -39.252 1.00 34.31 96 ALA A N 1
ATOM 811 C CA . ALA A 1 96 ? -29.887 3.558 -40.662 1.00 34.31 96 ALA A CA 1
ATOM 812 C C . ALA A 1 96 ? -31.144 4.433 -40.744 1.00 34.31 96 ALA A C 1
ATOM 814 O O . ALA A 1 96 ? -32.026 4.306 -39.893 1.00 34.31 96 ALA A O 1
ATOM 815 N N . ASP A 1 97 ? -31.162 5.280 -41.759 1.00 31.95 97 ASP A N 1
ATOM 816 C CA . ASP A 1 97 ? -32.251 6.149 -42.192 1.00 31.95 97 ASP A CA 1
ATOM 817 C C . ASP A 1 97 ? -32.218 7.574 -41.623 1.00 31.95 97 ASP A C 1
ATOM 819 O O . ASP A 1 97 ? -32.177 7.803 -40.415 1.00 31.95 97 ASP A O 1
ATOM 823 N N . GLU A 1 98 ? -32.249 8.504 -42.587 1.00 32.38 98 GLU A N 1
ATOM 824 C CA . GLU A 1 98 ? -32.455 9.952 -42.486 1.00 32.38 98 GLU A CA 1
ATOM 825 C C . GLU A 1 98 ? -31.212 10.851 -42.290 1.00 32.38 98 GLU A C 1
ATOM 827 O O . GLU A 1 98 ? -30.913 11.321 -41.196 1.00 32.38 98 GLU A O 1
ATOM 832 N N . TRP A 1 99 ? -30.489 11.139 -43.385 1.00 29.09 99 TRP A N 1
ATOM 833 C CA . TRP A 1 99 ? -30.663 12.370 -44.194 1.00 29.09 99 TRP A CA 1
ATOM 834 C C . TRP A 1 99 ? -29.616 12.464 -45.320 1.00 29.09 99 TRP A C 1
ATOM 836 O O . TRP A 1 99 ? -28.425 12.231 -45.116 1.00 29.09 99 TRP A O 1
ATOM 846 N N . GLU A 1 100 ? -30.117 12.765 -46.520 1.00 33.03 100 GLU A N 1
ATOM 847 C CA . GLU A 1 100 ? -29.385 12.982 -47.769 1.00 33.03 100 GLU A CA 1
ATOM 848 C C . GLU A 1 100 ? -28.765 14.390 -47.846 1.00 33.03 100 GLU A C 1
ATOM 850 O O . GLU A 1 100 ? -29.229 15.326 -47.201 1.00 33.03 100 GLU A O 1
ATOM 855 N N . ASP A 1 101 ? -27.753 14.484 -48.714 1.00 32.03 101 ASP A N 1
ATOM 856 C CA . ASP A 1 101 ? -27.182 15.672 -49.360 1.00 32.03 101 ASP A CA 1
ATOM 857 C C . ASP A 1 101 ? -26.412 16.710 -48.523 1.00 32.03 101 ASP A C 1
ATOM 859 O O . ASP A 1 101 ? -26.968 17.620 -47.925 1.00 32.03 101 ASP A O 1
ATOM 863 N N . GLU A 1 102 ? -25.078 16.678 -48.651 1.00 29.22 102 GLU A N 1
ATOM 864 C CA . GLU A 1 102 ? -24.368 17.752 -49.366 1.00 29.22 102 GLU A CA 1
ATOM 865 C C . GLU A 1 102 ? -22.934 17.330 -49.737 1.00 29.22 102 GLU A C 1
ATOM 867 O O . GLU A 1 102 ? -22.109 16.939 -48.907 1.00 29.22 102 GLU A O 1
ATOM 872 N N . LYS A 1 103 ? -22.638 17.399 -51.039 1.00 40.03 103 LYS A N 1
ATOM 873 C CA . LYS A 1 103 ? -21.319 17.142 -51.621 1.00 40.03 103 LYS A CA 1
ATOM 874 C C . LYS A 1 103 ? -20.317 18.184 -51.127 1.00 40.03 103 LYS A C 1
ATOM 876 O O . LYS A 1 103 ? -20.422 19.353 -51.479 1.00 40.03 103 LYS A O 1
ATOM 881 N N . THR A 1 104 ? -19.272 17.741 -50.436 1.00 28.73 104 THR A N 1
ATOM 882 C CA . THR A 1 104 ? -18.009 18.483 -50.358 1.00 28.73 104 THR A CA 1
ATOM 883 C C . THR A 1 104 ? -16.861 17.551 -50.725 1.00 28.73 104 THR A C 1
ATOM 885 O O . THR A 1 104 ? -16.735 16.438 -50.216 1.00 28.73 104 THR A O 1
ATOM 888 N N . GLU A 1 105 ? -16.076 17.981 -51.710 1.00 36.12 105 GLU A N 1
ATOM 889 C CA . GLU A 1 105 ? -14.977 17.229 -52.307 1.00 36.12 105 GLU A CA 1
ATOM 890 C C . GLU A 1 105 ? -13.921 16.884 -51.250 1.00 36.12 105 GLU A C 1
ATOM 892 O O . GLU A 1 105 ? -13.230 17.746 -50.705 1.00 36.12 105 GLU A O 1
ATOM 897 N N . SER A 1 106 ? -13.797 15.593 -50.947 1.00 33.25 106 SER A N 1
ATOM 898 C CA . SER A 1 106 ? -12.773 15.074 -50.051 1.00 33.25 106 SER A CA 1
ATOM 899 C C . SER A 1 106 ? -11.420 15.027 -50.759 1.00 33.25 106 SER A C 1
ATOM 901 O O . SER A 1 106 ? -11.256 14.313 -51.751 1.00 33.25 106 SER A O 1
ATOM 903 N N . VAL A 1 107 ? -10.423 15.694 -50.182 1.00 36.34 107 VAL A N 1
ATOM 904 C CA . VAL A 1 107 ? -9.008 15.354 -50.386 1.00 36.34 107 VAL A CA 1
ATOM 905 C C . VAL A 1 107 ? -8.829 13.870 -50.017 1.00 36.34 107 VAL A C 1
ATOM 907 O O . VAL A 1 107 ? -9.336 13.461 -48.966 1.00 36.34 107 VAL A O 1
ATOM 910 N N . PRO A 1 108 ? -8.161 13.032 -50.833 1.00 33.66 108 PRO A N 1
ATOM 911 C CA . PRO A 1 108 ? -8.103 11.606 -50.556 1.00 33.66 108 PRO A CA 1
ATOM 912 C C . PRO A 1 108 ? -7.267 11.360 -49.301 1.00 33.66 108 PRO A C 1
ATOM 914 O O . PRO A 1 108 ? -6.050 11.528 -49.297 1.00 33.66 108 PRO A O 1
ATOM 917 N N . ALA A 1 109 ? -7.933 10.941 -48.226 1.00 36.50 109 ALA A N 1
ATOM 918 C CA . ALA A 1 109 ? -7.271 10.287 -47.114 1.00 36.50 109 ALA A CA 1
ATOM 919 C C . ALA A 1 109 ? -6.652 8.990 -47.648 1.00 36.50 109 ALA A C 1
ATOM 921 O O . ALA A 1 109 ? -7.373 8.109 -48.127 1.00 36.50 109 ALA A O 1
ATOM 922 N N . GLU A 1 110 ? -5.325 8.871 -47.581 1.00 38.69 110 GLU A N 1
ATOM 923 C CA . GLU A 1 110 ? -4.644 7.599 -47.791 1.00 38.69 110 GLU A CA 1
ATOM 924 C C . GLU A 1 110 ? -5.252 6.570 -46.833 1.00 38.69 110 GLU A C 1
ATOM 926 O O . GLU A 1 110 ? -5.034 6.587 -45.619 1.00 38.69 110 GLU A O 1
ATOM 931 N N . LYS A 1 111 ? -6.068 5.669 -47.386 1.00 36.94 111 LYS A N 1
ATOM 932 C CA . LYS A 1 111 ? -6.515 4.471 -46.687 1.00 36.94 111 LYS A CA 1
ATOM 933 C C . LYS A 1 111 ? -5.256 3.690 -46.339 1.00 36.94 111 LYS A C 1
ATOM 935 O O . LYS A 1 111 ? -4.650 3.089 -47.223 1.00 36.94 111 LYS A O 1
ATOM 940 N N . SER A 1 112 ? -4.880 3.658 -45.062 1.00 41.56 112 SER A N 1
ATOM 941 C CA . SER A 1 112 ? -3.935 2.658 -44.582 1.00 41.56 112 SER A CA 1
ATOM 942 C C . SER A 1 112 ? -4.578 1.293 -44.815 1.00 41.56 112 SER A C 1
ATOM 944 O O . SER A 1 112 ? -5.489 0.849 -44.114 1.00 41.56 112 SER A O 1
ATOM 946 N N . THR A 1 113 ? -4.174 0.643 -45.900 1.00 45.97 113 THR A N 1
ATOM 947 C CA . THR A 1 113 ? -4.618 -0.700 -46.238 1.00 45.97 113 THR A CA 1
ATOM 948 C C . THR A 1 113 ? -4.136 -1.619 -45.125 1.00 45.97 113 THR A C 1
ATOM 950 O O . THR A 1 113 ? -2.956 -1.966 -45.076 1.00 45.97 113 THR A O 1
ATOM 953 N N . LYS A 1 114 ? -5.021 -1.979 -44.188 1.00 57.88 114 LYS A N 1
ATOM 954 C CA . LYS A 1 114 ? -4.725 -2.971 -43.148 1.00 57.88 114 LYS A CA 1
ATOM 955 C C . LYS A 1 114 ? -4.319 -4.276 -43.834 1.00 57.88 114 LYS A C 1
ATOM 957 O O . LYS A 1 114 ? -5.164 -5.010 -44.343 1.00 57.88 114 LYS A O 1
ATOM 962 N N . VAL A 1 115 ? -3.019 -4.559 -43.856 1.00 76.81 115 VAL A N 1
ATOM 963 C CA . VAL A 1 115 ? -2.479 -5.806 -44.397 1.00 76.81 115 VAL A CA 1
ATOM 964 C C . VAL A 1 115 ? -2.934 -6.953 -43.496 1.00 76.81 115 VAL A C 1
ATOM 966 O O . VAL A 1 115 ? -2.669 -6.968 -42.294 1.00 76.81 115 VAL A O 1
ATOM 969 N N . SER A 1 116 ? -3.637 -7.931 -44.067 1.00 74.69 116 SER A N 1
ATOM 970 C CA . SER A 1 116 ? -4.085 -9.113 -43.324 1.00 74.69 116 SER A CA 1
ATOM 971 C C . SER A 1 116 ? -2.890 -9.908 -42.778 1.00 74.69 116 SER A C 1
ATOM 973 O O . SER A 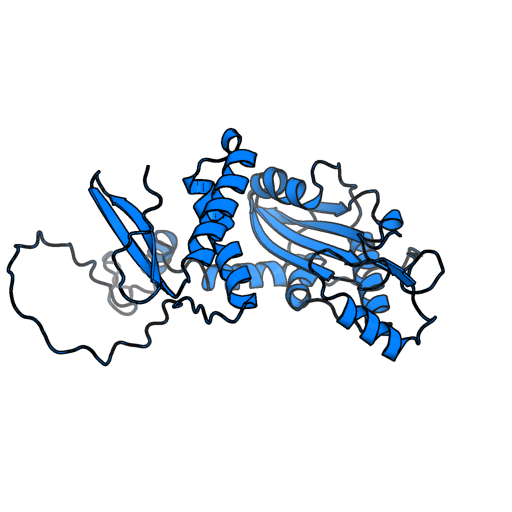1 116 ? -1.914 -10.153 -43.484 1.00 74.69 116 SER A O 1
ATOM 975 N N . ARG A 1 117 ? -2.974 -10.384 -41.526 1.00 82.69 117 ARG A N 1
ATOM 976 C CA . ARG A 1 117 ? -1.888 -11.102 -40.813 1.00 82.69 117 ARG A CA 1
ATOM 977 C C . ARG A 1 117 ? -1.320 -12.299 -41.588 1.00 82.69 117 ARG A C 1
ATOM 979 O O . ARG A 1 117 ? -0.151 -12.648 -41.423 1.00 82.69 117 ARG A O 1
ATOM 986 N N . ASN A 1 118 ? -2.149 -12.960 -42.394 1.00 83.94 118 ASN A N 1
ATOM 987 C CA . ASN A 1 118 ? -1.758 -14.132 -43.179 1.00 83.94 118 ASN A CA 1
ATOM 988 C C . ASN A 1 118 ? -1.354 -13.804 -44.627 1.00 83.94 118 ASN A C 1
ATOM 990 O O . ASN A 1 118 ? -0.897 -14.717 -45.314 1.00 83.94 118 ASN A O 1
ATOM 994 N N . ALA A 1 119 ? -1.502 -12.554 -45.078 1.00 89.62 119 ALA A N 1
ATOM 995 C CA . ALA A 1 119 ? -1.102 -12.129 -46.416 1.00 89.62 119 ALA A CA 1
ATOM 996 C C . ALA A 1 119 ? 0.431 -12.148 -46.580 1.00 89.62 119 ALA A C 1
ATOM 998 O O . ALA A 1 119 ? 1.152 -12.076 -45.576 1.00 89.62 119 ALA A O 1
ATOM 999 N N . PRO A 1 120 ? 0.949 -12.245 -47.818 1.00 90.81 120 PRO A N 1
ATOM 1000 C CA . PRO A 1 120 ? 2.362 -12.008 -48.104 1.00 90.81 120 PRO A CA 1
ATOM 1001 C C . PRO A 1 120 ? 2.818 -10.647 -47.563 1.00 90.81 120 PRO A C 1
ATOM 1003 O O . PRO A 1 120 ? 2.093 -9.658 -47.642 1.00 90.81 120 PRO A O 1
ATOM 1006 N N . CYS A 1 121 ? 4.005 -10.606 -46.963 1.00 87.75 121 CYS A N 1
ATOM 1007 C CA . CYS A 1 121 ? 4.517 -9.413 -46.301 1.00 87.75 121 CYS A CA 1
ATOM 1008 C C . CYS A 1 121 ? 4.875 -8.316 -47.325 1.00 87.75 121 CYS A C 1
ATOM 1010 O O . CYS A 1 121 ? 5.607 -8.609 -48.274 1.00 87.75 121 CYS A O 1
ATOM 1012 N N . PRO A 1 122 ? 4.464 -7.050 -47.107 1.00 86.44 122 PRO A N 1
ATOM 1013 C CA . PRO A 1 122 ? 4.681 -5.956 -48.060 1.00 86.44 122 PRO A CA 1
ATOM 1014 C C . PRO A 1 122 ? 6.155 -5.563 -48.246 1.00 86.44 122 PRO A C 1
ATOM 1016 O O . PRO A 1 122 ? 6.482 -4.863 -49.192 1.00 86.44 122 PRO A O 1
ATOM 1019 N N . CYS A 1 123 ? 7.069 -6.044 -47.396 1.00 85.94 123 CYS A N 1
ATOM 1020 C CA . CYS A 1 123 ? 8.511 -5.839 -47.576 1.00 85.94 123 CYS A CA 1
ATOM 1021 C C . CYS A 1 123 ? 9.148 -6.730 -48.661 1.00 85.94 123 CYS A C 1
ATOM 1023 O O . CYS A 1 123 ? 10.366 -6.713 -48.814 1.00 85.94 123 CYS A O 1
ATOM 1025 N N . GLY A 1 124 ? 8.360 -7.561 -49.357 1.00 85.88 124 GLY A N 1
ATOM 1026 C CA . GLY A 1 124 ? 8.845 -8.414 -50.448 1.00 85.88 124 GLY A CA 1
ATOM 1027 C C . GLY A 1 124 ? 9.546 -9.702 -50.005 1.00 85.88 124 GLY A C 1
ATOM 1028 O O . GLY A 1 124 ? 10.082 -10.426 -50.834 1.00 85.88 124 GLY A O 1
ATOM 1029 N N . SER A 1 125 ? 9.521 -10.048 -48.714 1.00 88.88 125 SER A N 1
ATOM 1030 C CA . SER A 1 125 ? 10.242 -11.220 -48.184 1.00 88.88 125 SER A CA 1
ATOM 1031 C C . SER A 1 125 ? 9.646 -12.586 -48.557 1.00 88.88 125 SER A C 1
ATOM 1033 O O . SER A 1 125 ? 10.197 -13.615 -48.170 1.00 88.88 125 SER A O 1
ATOM 1035 N N . GLY A 1 126 ? 8.473 -12.622 -49.199 1.00 85.81 126 GLY A N 1
ATOM 1036 C CA . GLY A 1 126 ? 7.723 -13.851 -49.497 1.00 85.81 126 GLY A CA 1
ATOM 1037 C C . GLY A 1 126 ? 7.108 -14.558 -48.274 1.00 85.81 126 GLY A C 1
ATOM 1038 O O . GLY A 1 126 ? 6.328 -15.495 -48.425 1.00 85.81 126 GLY A O 1
ATOM 1039 N N . LYS A 1 127 ? 7.405 -14.111 -47.045 1.00 88.75 127 LYS A N 1
ATOM 1040 C CA . LYS A 1 127 ? 6.842 -14.663 -45.799 1.00 88.75 127 LYS A CA 1
ATOM 1041 C C . LYS A 1 127 ? 5.462 -14.065 -45.503 1.00 88.75 127 LYS A C 1
ATOM 1043 O O . LYS A 1 127 ? 5.162 -12.946 -45.908 1.00 88.75 127 LYS A O 1
ATOM 1048 N N . LYS A 1 128 ? 4.631 -14.773 -44.723 1.00 86.00 128 LYS A N 1
ATOM 1049 C CA . LYS A 1 128 ? 3.370 -14.218 -44.180 1.00 86.00 128 LYS A CA 1
ATOM 1050 C C . LYS A 1 128 ? 3.669 -13.008 -43.283 1.00 86.00 128 LYS A C 1
ATOM 1052 O O . LYS A 1 128 ? 4.594 -13.086 -42.474 1.00 86.00 128 LYS A O 1
ATOM 1057 N N . TYR A 1 129 ? 2.868 -11.944 -43.364 1.00 90.94 129 TYR A N 1
ATOM 1058 C CA . TYR A 1 129 ? 3.079 -10.676 -42.650 1.00 90.94 129 TYR A CA 1
ATOM 1059 C C . TYR A 1 129 ? 3.312 -10.863 -41.139 1.00 90.94 129 TYR A C 1
ATOM 1061 O O . TYR A 1 129 ? 4.296 -10.355 -40.599 1.00 90.94 129 TYR A O 1
ATOM 1069 N N . LYS A 1 130 ? 2.514 -11.723 -40.484 1.00 78.50 130 LYS A N 1
ATOM 1070 C CA . LYS A 1 130 ? 2.666 -12.080 -39.057 1.00 78.50 130 LYS A CA 1
ATOM 1071 C C . LYS A 1 130 ? 3.997 -12.733 -38.666 1.00 78.50 130 LYS A C 1
ATOM 1073 O O . LYS A 1 130 ? 4.303 -12.814 -37.487 1.00 78.50 130 LYS A O 1
ATOM 1078 N N . ARG A 1 131 ? 4.751 -13.270 -39.630 1.00 86.44 131 ARG A N 1
ATOM 1079 C CA . ARG A 1 131 ? 6.064 -13.909 -39.421 1.00 86.44 131 ARG A CA 1
ATOM 1080 C C . ARG A 1 131 ? 7.222 -13.047 -39.940 1.00 86.44 131 ARG A C 1
ATOM 1082 O O . ARG A 1 131 ? 8.330 -13.558 -40.084 1.00 86.44 131 ARG A O 1
ATOM 1089 N N . CYS A 1 132 ? 6.968 -11.785 -40.290 1.00 90.25 132 CYS A N 1
ATOM 1090 C CA . CYS A 1 132 ? 7.973 -10.899 -40.868 1.00 90.25 132 CYS A CA 1
ATOM 1091 C C . CYS A 1 132 ? 7.937 -9.500 -40.241 1.00 90.25 132 CYS A C 1
ATOM 1093 O O . CYS A 1 132 ? 8.534 -9.319 -39.187 1.00 90.25 132 CYS A O 1
ATOM 1095 N N . CYS A 1 133 ? 7.287 -8.515 -40.871 1.00 85.75 133 CYS A N 1
ATOM 1096 C CA . CYS A 1 133 ? 7.338 -7.124 -40.406 1.00 85.75 133 CYS A CA 1
ATOM 1097 C C . CYS A 1 133 ? 6.344 -6.804 -39.289 1.00 85.75 133 CYS A C 1
ATOM 1099 O O . CYS A 1 133 ? 6.615 -5.883 -38.533 1.00 85.75 133 CYS A O 1
ATOM 1101 N N . LEU A 1 134 ? 5.268 -7.586 -39.117 1.00 77.94 134 LEU A N 1
ATOM 1102 C CA . LEU A 1 134 ? 4.248 -7.296 -38.103 1.00 77.94 134 LEU A CA 1
ATOM 1103 C C . LEU A 1 134 ? 4.822 -7.104 -36.682 1.00 77.94 134 LEU A C 1
ATOM 1105 O O . LEU A 1 134 ? 4.471 -6.103 -36.079 1.00 77.94 134 LEU A O 1
ATOM 1109 N N . PRO A 1 135 ? 5.742 -7.943 -36.158 1.00 73.38 135 PRO A N 1
ATOM 1110 C CA . PRO A 1 135 ? 6.338 -7.701 -34.839 1.00 73.38 135 PRO A CA 1
ATOM 1111 C C . PRO A 1 135 ? 7.077 -6.356 -34.741 1.00 73.38 135 PRO A C 1
ATOM 1113 O O . PRO A 1 135 ? 7.008 -5.680 -33.723 1.00 73.38 135 PRO A O 1
ATOM 1116 N N . LYS A 1 136 ? 7.749 -5.937 -35.823 1.00 75.69 136 LYS A N 1
ATOM 1117 C CA . LYS A 1 136 ? 8.490 -4.665 -35.893 1.00 75.69 136 LYS A CA 1
ATOM 1118 C C . LYS A 1 136 ? 7.559 -3.463 -36.061 1.00 75.69 136 LYS A C 1
ATOM 1120 O O . LYS A 1 136 ? 7.887 -2.366 -35.623 1.00 75.69 136 LYS A O 1
ATOM 1125 N N . ASP A 1 137 ? 6.424 -3.663 -36.723 1.00 71.38 137 ASP A N 1
ATOM 1126 C CA . ASP A 1 137 ? 5.388 -2.645 -36.893 1.00 71.38 137 ASP A CA 1
ATOM 1127 C C . ASP A 1 137 ? 4.573 -2.477 -35.595 1.00 71.38 137 ASP A C 1
ATOM 1129 O O . ASP A 1 137 ? 4.240 -1.353 -35.223 1.00 71.38 137 ASP A O 1
ATOM 1133 N N . GLU A 1 138 ? 4.330 -3.572 -34.860 1.00 59.19 138 GLU A N 1
ATOM 1134 C CA . GLU A 1 138 ? 3.721 -3.585 -33.520 1.00 59.19 138 GLU A CA 1
ATOM 1135 C C . GLU A 1 138 ? 4.609 -2.876 -32.481 1.00 59.19 138 GLU A C 1
ATOM 1137 O O . GLU A 1 138 ? 4.091 -2.165 -31.622 1.00 59.19 138 GLU A O 1
ATOM 1142 N N . GLU A 1 139 ? 5.939 -2.976 -32.595 1.00 56.25 139 GLU A N 1
ATOM 1143 C CA . GLU A 1 139 ? 6.886 -2.199 -31.774 1.00 56.25 139 GLU A CA 1
ATOM 1144 C C . GLU A 1 139 ? 6.854 -0.689 -32.070 1.00 56.25 139 GLU A C 1
ATOM 1146 O O . GLU A 1 139 ? 7.146 0.118 -31.188 1.00 56.25 139 GLU A O 1
ATOM 1151 N N . LYS A 1 140 ? 6.498 -0.290 -33.298 1.00 52.88 140 LYS A N 1
ATOM 1152 C CA . LYS A 1 140 ? 6.554 1.109 -33.757 1.00 52.88 140 LYS A CA 1
ATOM 1153 C C . LYS A 1 140 ? 5.247 1.884 -33.590 1.00 52.88 140 LYS A C 1
ATOM 1155 O O . LYS A 1 140 ? 5.284 3.109 -33.634 1.00 52.88 140 LYS A O 1
ATOM 1160 N N . ASN A 1 141 ? 4.108 1.212 -33.406 1.00 43.00 141 ASN A N 1
ATOM 1161 C CA . ASN A 1 141 ? 2.796 1.859 -33.270 1.00 43.00 141 ASN A CA 1
ATOM 1162 C C . ASN A 1 141 ? 1.903 1.162 -32.217 1.00 43.00 141 ASN A C 1
ATOM 1164 O O . ASN A 1 141 ? 0.978 0.421 -32.569 1.00 43.00 141 ASN A O 1
ATOM 1168 N N . PRO A 1 142 ? 2.121 1.406 -30.910 1.00 47.69 142 PRO A N 1
ATOM 1169 C CA . PRO A 1 142 ? 1.328 0.792 -29.851 1.00 47.69 142 PRO A CA 1
ATOM 1170 C C . PRO A 1 142 ? -0.032 1.492 -29.708 1.00 47.69 142 PRO A C 1
ATOM 1172 O O . PRO A 1 142 ? -0.238 2.337 -28.845 1.00 47.69 142 PRO A O 1
ATOM 1175 N N . THR A 1 143 ? -1.009 1.116 -30.533 1.00 39.47 143 THR A N 1
ATOM 1176 C CA . THR A 1 143 ? -2.425 1.516 -30.359 1.00 39.47 143 THR A CA 1
ATOM 1177 C C . THR A 1 143 ? -3.245 0.454 -29.615 1.00 39.47 143 THR A C 1
ATOM 1179 O O . THR A 1 143 ? -4.448 0.322 -29.812 1.00 39.47 143 THR A O 1
ATOM 1182 N N . VAL A 1 144 ? -2.596 -0.297 -28.711 1.00 44.28 144 VAL A N 1
ATOM 1183 C CA . VAL A 1 144 ? -3.235 -1.282 -27.814 1.00 44.28 144 VAL A CA 1
ATOM 1184 C C . VAL A 1 144 ? -2.685 -1.180 -26.373 1.00 44.28 144 VAL A C 1
ATOM 1186 O O . VAL A 1 144 ? -2.427 -2.179 -25.708 1.00 44.28 144 VAL A O 1
ATOM 1189 N N . GLY A 1 145 ? -2.465 0.046 -25.887 1.00 45.53 145 GLY A N 1
ATOM 1190 C CA . GLY A 1 145 ? -1.677 0.360 -24.678 1.00 45.53 145 GLY A CA 1
ATOM 1191 C C . GLY A 1 145 ? -2.423 0.457 -23.338 1.00 45.53 145 GLY A C 1
ATOM 1192 O O . GLY A 1 145 ? -2.037 1.248 -22.486 1.00 45.53 145 GLY A O 1
ATOM 1193 N N . ILE A 1 146 ? -3.517 -0.283 -23.118 1.00 52.09 146 ILE A N 1
ATOM 1194 C CA . ILE A 1 146 ? -4.184 -0.281 -21.793 1.00 52.09 146 ILE A CA 1
ATOM 1195 C C . ILE A 1 146 ? -4.368 -1.702 -21.267 1.00 52.09 146 ILE A C 1
ATOM 1197 O O . ILE A 1 146 ? -3.843 -2.036 -20.210 1.00 52.09 146 ILE A O 1
ATOM 1201 N N . ALA A 1 147 ? -5.055 -2.571 -22.012 1.00 38.19 147 ALA A N 1
ATOM 1202 C CA . ALA A 1 147 ? -5.302 -3.941 -21.563 1.00 38.19 147 ALA A CA 1
ATOM 1203 C C . ALA A 1 147 ? -4.044 -4.824 -21.640 1.00 38.19 147 ALA A C 1
ATOM 1205 O O . ALA A 1 147 ? -3.716 -5.511 -20.674 1.00 38.19 147 ALA A O 1
ATOM 1206 N N . TRP A 1 148 ? -3.304 -4.785 -22.756 1.00 43.09 148 TRP A N 1
ATOM 1207 C CA . TRP A 1 148 ? -2.074 -5.575 -22.894 1.00 43.09 148 TRP A CA 1
ATOM 1208 C C . TRP A 1 148 ? -0.956 -5.067 -22.001 1.00 43.09 148 TRP A C 1
ATOM 1210 O O . TRP A 1 148 ? -0.258 -5.881 -21.405 1.00 43.09 148 TRP A O 1
ATOM 1220 N N . ASP A 1 149 ? -0.828 -3.750 -21.850 1.00 62.53 149 ASP A N 1
ATOM 1221 C CA . ASP A 1 149 ? 0.138 -3.165 -20.923 1.00 62.53 149 ASP A CA 1
ATOM 1222 C C . ASP A 1 149 ? -0.184 -3.537 -19.477 1.00 62.53 149 ASP A C 1
ATOM 1224 O O . ASP A 1 149 ? 0.720 -3.908 -18.730 1.00 62.53 149 ASP A O 1
ATOM 1228 N N . TYR A 1 150 ? -1.464 -3.540 -19.094 1.00 64.00 150 TYR A N 1
ATOM 1229 C CA . TYR A 1 150 ? -1.891 -4.036 -17.788 1.00 64.00 150 TYR A CA 1
ATOM 1230 C C . TYR A 1 150 ? -1.557 -5.523 -17.597 1.00 64.00 150 TYR A C 1
ATOM 1232 O O . TYR A 1 150 ? -0.925 -5.878 -16.606 1.00 64.00 150 TYR A O 1
ATOM 1240 N N . ILE A 1 151 ? -1.902 -6.396 -18.553 1.00 63.50 151 ILE A N 1
ATOM 1241 C CA . ILE A 1 151 ? -1.601 -7.839 -18.475 1.00 63.50 151 ILE A CA 1
ATOM 1242 C C . ILE A 1 151 ? -0.088 -8.087 -18.432 1.00 63.50 151 ILE A C 1
ATOM 1244 O O . ILE A 1 151 ? 0.385 -8.923 -17.664 1.00 63.50 151 ILE A O 1
ATOM 1248 N N . ARG A 1 152 ? 0.689 -7.360 -19.241 1.00 72.44 152 ARG A N 1
ATOM 1249 C CA . ARG A 1 152 ? 2.151 -7.451 -19.268 1.00 72.44 152 ARG A CA 1
ATOM 1250 C C . ARG A 1 152 ? 2.740 -7.042 -17.925 1.00 72.44 152 ARG A C 1
ATOM 1252 O O . ARG A 1 152 ? 3.562 -7.774 -17.387 1.00 72.44 152 ARG A O 1
ATOM 1259 N N . ARG A 1 153 ? 2.303 -5.909 -17.372 1.00 84.81 153 ARG A N 1
ATOM 1260 C CA . ARG A 1 153 ? 2.729 -5.442 -16.047 1.00 84.81 153 ARG A CA 1
ATOM 1261 C C . ARG A 1 153 ? 2.334 -6.429 -14.960 1.00 84.81 153 ARG A C 1
ATOM 1263 O O . ARG A 1 153 ? 3.173 -6.738 -14.131 1.00 84.81 153 ARG A O 1
ATOM 1270 N N . LYS A 1 154 ? 1.121 -6.986 -15.011 1.00 89.44 154 LYS A N 1
ATOM 1271 C CA . LYS A 1 154 ? 0.665 -8.028 -14.086 1.00 89.44 154 LYS A CA 1
ATOM 1272 C C . LYS A 1 154 ? 1.624 -9.221 -14.071 1.00 89.44 154 LYS A C 1
ATOM 1274 O O . LYS A 1 154 ? 2.090 -9.583 -13.002 1.00 89.44 154 LYS A O 1
ATOM 1279 N N . LYS A 1 155 ? 1.987 -9.758 -15.241 1.00 90.44 155 LYS A N 1
ATOM 1280 C CA . LYS A 1 155 ? 2.959 -10.861 -15.337 1.00 90.44 155 LYS A CA 1
ATOM 1281 C C . LYS A 1 155 ? 4.333 -10.485 -14.782 1.00 90.44 155 LYS A C 1
ATOM 1283 O O . LYS A 1 155 ? 4.941 -11.285 -14.091 1.00 90.44 155 LYS A O 1
ATOM 1288 N N . ILE A 1 156 ? 4.811 -9.269 -15.061 1.00 92.12 156 ILE A N 1
ATOM 1289 C CA . ILE A 1 156 ? 6.083 -8.779 -14.503 1.00 92.12 156 ILE A CA 1
ATOM 1290 C C . ILE A 1 156 ? 6.008 -8.705 -12.970 1.00 92.12 156 ILE A C 1
ATOM 1292 O O . ILE A 1 156 ? 6.945 -9.113 -12.297 1.00 92.12 156 ILE A O 1
ATOM 1296 N N . ILE A 1 157 ? 4.889 -8.226 -12.418 1.00 95.56 157 ILE A N 1
ATOM 1297 C CA . ILE A 1 157 ? 4.665 -8.151 -10.968 1.00 95.56 157 ILE A CA 1
ATOM 1298 C C . ILE A 1 157 ? 4.598 -9.554 -10.356 1.00 95.56 157 ILE A C 1
ATOM 1300 O O . ILE A 1 157 ? 5.213 -9.780 -9.321 1.00 95.56 157 ILE A O 1
ATOM 1304 N N . GLU A 1 158 ? 3.906 -10.503 -10.988 1.00 95.44 158 GLU A N 1
ATOM 1305 C CA . GLU A 1 158 ? 3.838 -11.903 -10.538 1.00 95.44 158 GLU A CA 1
ATOM 1306 C C . GLU A 1 158 ? 5.224 -12.578 -10.519 1.00 95.44 158 GLU A C 1
ATOM 1308 O O . GLU A 1 158 ? 5.479 -13.416 -9.660 1.00 95.44 158 GLU A O 1
ATOM 1313 N N . SER A 1 159 ? 6.135 -12.154 -11.399 1.00 94.50 159 SER A N 1
ATOM 1314 C CA . SER A 1 159 ? 7.541 -12.585 -11.464 1.00 94.50 159 SER A CA 1
ATOM 1315 C C . SER A 1 159 ? 8.504 -11.699 -10.655 1.00 94.50 159 SER A C 1
ATOM 1317 O O . SER A 1 159 ? 9.695 -11.655 -10.944 1.00 94.50 159 SER A O 1
ATOM 1319 N N . SER A 1 160 ? 8.025 -10.966 -9.645 1.00 96.00 160 SER A N 1
ATOM 1320 C CA . SER A 1 160 ? 8.866 -10.036 -8.868 1.00 96.00 160 SER A CA 1
ATOM 1321 C C . SER A 1 160 ? 10.084 -10.689 -8.201 1.00 96.00 160 SER A C 1
ATOM 1323 O O . SER A 1 160 ? 11.077 -10.000 -7.984 1.00 96.00 160 SER A O 1
ATOM 1325 N N . ASP A 1 161 ? 10.040 -11.987 -7.883 1.00 94.69 161 ASP A N 1
ATOM 1326 C CA . ASP A 1 161 ? 11.170 -12.710 -7.279 1.00 94.69 161 ASP A CA 1
ATOM 1327 C C . ASP A 1 161 ? 12.407 -12.799 -8.182 1.00 94.69 161 ASP A C 1
ATOM 1329 O O . ASP A 1 161 ? 13.519 -12.907 -7.670 1.00 94.69 161 ASP A O 1
ATOM 1333 N N . ASP A 1 162 ? 12.237 -12.648 -9.497 1.00 95.56 162 ASP A N 1
ATOM 1334 C CA . ASP A 1 162 ? 13.341 -12.637 -10.463 1.00 95.56 162 ASP A CA 1
ATOM 1335 C C . ASP A 1 162 ? 14.159 -11.330 -10.414 1.00 95.56 162 ASP A C 1
ATOM 1337 O O . ASP A 1 162 ? 15.209 -11.216 -11.049 1.00 95.56 162 ASP A O 1
ATOM 1341 N N . PHE A 1 163 ? 13.680 -10.325 -9.672 1.00 95.81 163 PHE A N 1
ATOM 1342 C CA . PHE A 1 163 ? 14.256 -8.985 -9.611 1.00 95.81 163 PHE A CA 1
ATOM 1343 C C . PHE A 1 163 ? 14.729 -8.659 -8.190 1.00 95.81 163 PHE A C 1
ATOM 1345 O O . PHE A 1 163 ? 13.942 -8.778 -7.243 1.00 95.81 163 PHE A O 1
ATOM 1352 N N . PRO A 1 164 ? 15.985 -8.214 -7.997 1.00 96.06 164 PRO A N 1
ATOM 1353 C CA . PRO A 1 164 ? 16.508 -7.929 -6.668 1.00 96.06 164 PRO A CA 1
ATOM 1354 C C . PRO A 1 164 ? 15.801 -6.724 -6.043 1.00 96.06 164 PRO A C 1
ATOM 1356 O O . PRO A 1 164 ? 15.374 -5.795 -6.732 1.00 96.06 164 PRO A O 1
ATOM 1359 N N . VAL A 1 165 ? 15.689 -6.732 -4.716 1.00 97.44 165 VAL A N 1
ATOM 1360 C CA . VAL A 1 165 ? 15.157 -5.598 -3.953 1.00 97.44 165 VAL A CA 1
ATOM 1361 C C . VAL A 1 165 ?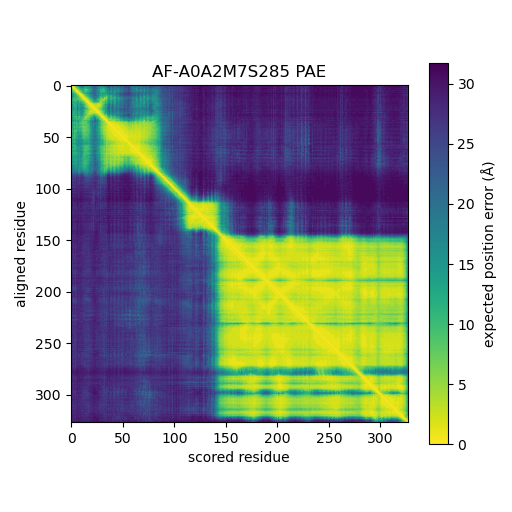 16.158 -4.448 -4.015 1.00 97.44 165 VAL A C 1
ATOM 1363 O O . VAL A 1 165 ? 17.285 -4.590 -3.556 1.00 97.44 165 VAL A O 1
ATOM 1366 N N . GLU A 1 166 ? 15.728 -3.319 -4.574 1.00 95.94 166 GLU A N 1
ATOM 1367 C CA . GLU A 1 166 ? 16.513 -2.084 -4.677 1.00 95.94 166 GLU A CA 1
ATOM 1368 C C . GLU A 1 166 ? 16.317 -1.233 -3.418 1.00 95.94 166 GLU A C 1
ATOM 1370 O O . GLU A 1 166 ? 17.275 -0.790 -2.791 1.00 95.94 166 GLU A O 1
ATOM 1375 N N . GLN A 1 167 ? 15.058 -1.024 -3.015 1.00 96.94 167 GLN A N 1
ATOM 1376 C CA . GLN A 1 167 ? 14.705 -0.250 -1.824 1.00 96.94 167 GLN A CA 1
ATOM 1377 C C . GLN A 1 167 ? 13.500 -0.861 -1.115 1.00 96.94 167 GLN A C 1
ATOM 1379 O O . GLN A 1 167 ? 12.559 -1.346 -1.742 1.00 96.94 167 GLN A O 1
ATOM 1384 N N . CYS A 1 168 ? 13.503 -0.785 0.212 1.00 98.31 168 CYS A N 1
ATOM 1385 C CA . CYS A 1 168 ? 12.352 -1.102 1.041 1.00 98.31 168 CYS A CA 1
ATOM 1386 C C . CYS A 1 168 ? 12.278 -0.063 2.163 1.00 98.31 168 CYS A C 1
ATOM 1388 O O . CYS A 1 168 ? 13.188 0.054 2.979 1.00 98.31 168 CYS A O 1
ATOM 1390 N N . LEU A 1 169 ? 11.221 0.740 2.153 1.00 98.38 169 LEU A N 1
ATOM 1391 C CA . LEU A 1 169 ? 11.110 1.980 2.910 1.00 98.38 169 LEU A CA 1
ATOM 1392 C C . LEU A 1 169 ? 9.850 1.980 3.774 1.00 98.38 169 LEU A C 1
ATOM 1394 O O . LEU A 1 169 ? 8.834 1.413 3.379 1.00 98.38 169 LEU A O 1
ATOM 1398 N N . ILE A 1 170 ? 9.897 2.654 4.921 1.00 98.25 170 ILE A N 1
ATOM 1399 C CA . ILE A 1 170 ? 8.764 2.839 5.840 1.00 98.25 170 ILE A CA 1
ATOM 1400 C C . ILE A 1 170 ? 8.762 4.261 6.428 1.00 98.25 170 ILE A C 1
ATOM 1402 O O . ILE A 1 170 ? 9.818 4.880 6.558 1.00 98.25 170 ILE A O 1
ATOM 1406 N N . ASN A 1 171 ? 7.598 4.811 6.789 1.00 94.44 171 ASN A N 1
ATOM 1407 C CA . ASN A 1 171 ? 7.531 6.054 7.572 1.00 94.44 171 ASN A CA 1
ATOM 1408 C C . ASN A 1 171 ? 8.055 5.820 8.998 1.00 94.44 171 ASN A C 1
ATOM 1410 O O . ASN A 1 171 ? 7.818 4.769 9.580 1.00 94.44 171 ASN A O 1
ATOM 1414 N N . SER A 1 172 ? 8.750 6.796 9.581 1.00 92.44 172 SER A N 1
ATOM 1415 C CA . SER A 1 172 ? 9.436 6.630 10.873 1.00 92.44 172 SER A CA 1
ATOM 1416 C C . SER A 1 172 ? 8.500 6.468 12.075 1.00 92.44 172 SER A C 1
ATOM 1418 O O . SER A 1 172 ? 8.858 5.780 13.020 1.00 92.44 172 SER A O 1
ATOM 1420 N N . ASN A 1 173 ? 7.312 7.070 12.026 1.00 88.06 173 ASN A N 1
ATOM 1421 C CA . ASN A 1 173 ? 6.352 7.167 13.133 1.00 88.06 173 ASN A CA 1
ATOM 1422 C C . ASN A 1 173 ? 5.216 6.125 13.073 1.00 88.06 173 ASN A C 1
ATOM 1424 O O . ASN A 1 173 ? 4.102 6.358 13.551 1.00 88.06 173 ASN A O 1
ATOM 1428 N N . TRP A 1 174 ? 5.446 5.008 12.380 1.00 92.25 174 TRP A N 1
ATOM 1429 C CA . TRP A 1 174 ? 4.396 4.029 12.102 1.00 92.25 174 TRP A CA 1
ATOM 1430 C C . TRP A 1 174 ? 3.883 3.312 13.351 1.00 92.25 174 TRP A C 1
ATOM 1432 O O . TRP A 1 174 ? 2.709 2.949 13.393 1.00 92.25 174 TRP A O 1
ATOM 1442 N N . GLN A 1 175 ? 4.737 3.120 14.361 1.00 89.94 175 GLN A N 1
ATOM 1443 C CA . GLN A 1 175 ? 4.367 2.437 15.603 1.00 89.94 175 GLN A CA 1
ATOM 1444 C C . GLN A 1 175 ? 3.486 3.326 16.479 1.00 89.94 175 GLN A C 1
ATOM 1446 O O . GLN A 1 175 ? 2.531 2.843 17.076 1.00 89.94 175 GLN A O 1
ATOM 1451 N N . GLU A 1 176 ? 3.777 4.626 16.524 1.00 87.50 176 GLU A N 1
ATOM 1452 C CA . GLU A 1 176 ? 3.015 5.609 17.290 1.00 87.50 176 GLU A CA 1
ATOM 1453 C C . GLU A 1 176 ? 1.663 5.902 16.636 1.00 87.50 176 GLU A C 1
ATOM 1455 O O . GLU A 1 176 ? 0.650 6.009 17.324 1.00 87.50 176 GLU A O 1
ATOM 1460 N N . LEU A 1 177 ? 1.637 6.022 15.304 1.00 85.94 177 LEU A N 1
ATOM 1461 C CA . LEU A 1 177 ? 0.407 6.291 14.556 1.00 85.94 177 LEU A CA 1
ATOM 1462 C C . LEU A 1 177 ? -0.446 5.042 14.308 1.00 85.94 177 LEU A C 1
ATOM 1464 O O . LEU A 1 177 ? -1.599 5.171 13.897 1.00 85.94 177 LEU A O 1
ATOM 1468 N N . GLY A 1 178 ? 0.121 3.848 14.481 1.00 89.00 178 GLY A N 1
ATOM 1469 C CA . GLY A 1 178 ? -0.524 2.589 14.112 1.00 89.00 178 GLY A CA 1
ATOM 1470 C C . GLY A 1 178 ? -0.638 2.355 12.604 1.00 89.00 178 GLY A C 1
ATOM 1471 O O . GLY A 1 178 ? -1.309 1.414 12.191 1.00 89.00 178 GLY A O 1
ATOM 1472 N N . ILE A 1 179 ? -0.003 3.195 11.777 1.00 91.38 179 ILE A N 1
ATOM 1473 C CA . ILE A 1 179 ? -0.061 3.133 10.312 1.00 91.38 179 ILE A CA 1
ATOM 1474 C C . ILE A 1 179 ? 1.355 3.077 9.733 1.00 91.38 179 ILE A C 1
ATOM 1476 O O . ILE A 1 179 ? 2.090 4.068 9.749 1.00 91.38 179 ILE A O 1
ATOM 1480 N N . ALA A 1 180 ? 1.704 1.930 9.154 1.00 95.81 180 ALA A N 1
ATOM 1481 C CA . ALA A 1 180 ? 2.917 1.730 8.374 1.00 95.81 180 ALA A CA 1
ATOM 1482 C C . ALA A 1 180 ? 2.632 1.912 6.879 1.00 95.81 180 ALA A C 1
ATOM 1484 O O . ALA A 1 180 ? 1.882 1.148 6.277 1.00 95.81 180 ALA A O 1
ATOM 1485 N N . ASN A 1 181 ? 3.254 2.918 6.268 1.00 95.62 181 ASN A N 1
ATOM 1486 C CA . ASN A 1 181 ? 3.309 3.100 4.825 1.00 95.62 181 ASN A CA 1
ATOM 1487 C C . ASN A 1 181 ? 4.627 2.535 4.287 1.00 95.62 181 ASN A C 1
ATOM 1489 O O . ASN A 1 181 ? 5.682 3.170 4.386 1.00 95.62 181 ASN A O 1
ATOM 1493 N N . ILE A 1 182 ? 4.557 1.328 3.738 1.00 98.44 182 ILE A N 1
ATOM 1494 C CA . ILE A 1 182 ? 5.711 0.572 3.265 1.00 98.44 182 ILE A CA 1
ATOM 1495 C C . ILE A 1 182 ? 5.789 0.660 1.744 1.00 98.44 182 ILE A C 1
ATOM 1497 O O . ILE A 1 182 ? 4.821 0.365 1.045 1.00 98.44 182 ILE A O 1
ATOM 1501 N N . VAL A 1 183 ? 6.956 1.030 1.226 1.00 98.19 183 VAL A N 1
ATOM 1502 C CA . VAL A 1 183 ? 7.245 1.063 -0.209 1.00 98.19 183 VAL A CA 1
ATOM 1503 C C . VAL A 1 183 ? 8.365 0.075 -0.508 1.00 98.19 183 VAL A C 1
ATOM 1505 O O . VAL A 1 183 ? 9.455 0.198 0.039 1.00 98.19 183 VAL A O 1
ATOM 1508 N N . VAL A 1 184 ? 8.109 -0.883 -1.394 1.00 98.44 184 VAL A N 1
ATOM 1509 C CA . VAL A 1 184 ? 9.093 -1.853 -1.886 1.00 98.44 184 VAL A CA 1
ATOM 1510 C C . VAL A 1 184 ? 9.331 -1.599 -3.366 1.00 98.44 184 VAL A C 1
ATOM 1512 O O . VAL A 1 184 ? 8.388 -1.608 -4.157 1.00 98.44 184 VAL A O 1
ATOM 1515 N N . ALA A 1 185 ? 10.588 -1.389 -3.738 1.00 97.94 185 ALA A N 1
ATOM 1516 C CA . ALA A 1 185 ? 11.037 -1.248 -5.111 1.00 97.94 185 ALA A CA 1
ATOM 1517 C C . ALA A 1 185 ? 12.030 -2.364 -5.452 1.00 97.94 185 ALA A C 1
ATOM 1519 O O . ALA A 1 185 ? 12.987 -2.601 -4.713 1.00 97.94 185 ALA A O 1
ATOM 1520 N N . ARG A 1 186 ? 11.815 -3.038 -6.582 1.00 97.94 186 ARG A N 1
ATOM 1521 C CA . ARG A 1 186 ? 12.721 -4.053 -7.134 1.00 97.94 186 ARG A CA 1
ATOM 1522 C C . ARG A 1 186 ? 13.301 -3.588 -8.463 1.00 97.94 186 ARG A C 1
ATOM 1524 O O . ARG A 1 186 ? 12.582 -3.000 -9.272 1.00 97.94 186 ARG A O 1
ATOM 1531 N N . ASN A 1 187 ? 14.584 -3.851 -8.680 1.00 96.44 187 ASN A N 1
ATOM 1532 C CA . ASN A 1 187 ? 15.327 -3.386 -9.846 1.00 96.44 187 ASN A CA 1
ATOM 1533 C C . ASN A 1 187 ? 15.005 -4.239 -11.081 1.00 96.44 187 ASN A C 1
ATOM 1535 O O . ASN A 1 187 ? 15.346 -5.417 -11.131 1.00 96.44 187 ASN A O 1
ATOM 1539 N N . GLN A 1 188 ? 14.367 -3.640 -12.090 1.00 92.69 188 GLN A N 1
ATOM 1540 C CA . GLN A 1 188 ? 14.015 -4.300 -13.354 1.00 92.69 188 GLN A CA 1
ATOM 1541 C C . GLN A 1 188 ? 15.104 -4.151 -14.439 1.00 92.69 188 GLN A C 1
ATOM 1543 O O . GLN A 1 188 ? 14.922 -4.614 -15.569 1.00 92.69 188 GLN A O 1
ATOM 1548 N N . GLY A 1 189 ? 16.209 -3.470 -14.124 1.00 87.75 189 GLY A N 1
ATOM 1549 C CA . GLY A 1 189 ? 17.230 -3.029 -15.070 1.00 87.75 189 GLY A CA 1
ATOM 1550 C C . GLY A 1 189 ? 16.778 -1.854 -15.946 1.00 87.75 189 GLY A C 1
ATOM 1551 O O . GLY A 1 189 ? 15.590 -1.548 -16.055 1.00 87.75 189 GLY A O 1
ATOM 1552 N N . ASN A 1 190 ? 17.737 -1.206 -16.619 1.00 90.25 190 ASN A N 1
ATOM 1553 C CA . ASN A 1 190 ? 17.497 -0.069 -17.523 1.00 90.25 190 ASN A CA 1
ATOM 1554 C C . ASN A 1 190 ? 16.669 1.061 -16.877 1.00 90.25 190 ASN A C 1
ATOM 1556 O O . ASN A 1 190 ? 15.662 1.488 -17.452 1.00 90.25 190 ASN A O 1
ATOM 1560 N N . ASP A 1 191 ? 17.058 1.474 -15.666 1.00 90.38 191 ASP A N 1
ATOM 1561 C CA . ASP A 1 191 ? 16.427 2.547 -14.880 1.00 90.38 191 ASP A CA 1
ATOM 1562 C C . ASP A 1 191 ? 14.917 2.371 -14.670 1.00 90.38 191 ASP A C 1
ATOM 1564 O O . ASP A 1 191 ? 14.151 3.338 -14.625 1.00 90.38 191 ASP A O 1
ATOM 1568 N N . LYS A 1 192 ? 14.474 1.114 -14.546 1.00 93.00 192 LYS A N 1
ATOM 1569 C CA . LYS A 1 192 ? 13.079 0.747 -14.295 1.00 93.00 192 LYS A CA 1
ATOM 1570 C C . LYS A 1 192 ? 12.938 -0.078 -13.029 1.00 93.00 192 LYS A C 1
ATOM 1572 O O . LYS A 1 192 ? 13.779 -0.915 -12.713 1.00 93.00 192 LYS A O 1
ATOM 1577 N N . LEU A 1 193 ? 11.812 0.117 -12.358 1.00 95.81 193 LEU A N 1
ATOM 1578 C CA . LEU A 1 193 ? 11.464 -0.528 -11.105 1.00 95.81 193 LEU A CA 1
ATOM 1579 C C . LEU A 1 193 ? 10.126 -1.265 -11.207 1.00 95.81 193 LEU A C 1
ATOM 1581 O O . LEU A 1 193 ? 9.209 -0.858 -11.934 1.00 95.81 193 LEU A O 1
ATOM 1585 N N . ILE A 1 194 ? 10.014 -2.328 -10.417 1.00 97.31 194 ILE A N 1
ATOM 1586 C CA . ILE A 1 194 ? 8.742 -2.890 -9.963 1.00 97.31 194 ILE A CA 1
ATOM 1587 C C . ILE A 1 194 ? 8.464 -2.306 -8.583 1.00 97.31 194 ILE A C 1
ATOM 1589 O O . ILE A 1 194 ? 9.361 -2.247 -7.748 1.00 97.31 194 ILE A O 1
ATOM 1593 N N . LEU A 1 195 ? 7.235 -1.868 -8.343 1.00 96.00 195 LEU A N 1
ATOM 1594 C CA . LEU A 1 195 ? 6.840 -1.150 -7.141 1.00 96.00 195 LEU A CA 1
ATOM 1595 C C . LEU A 1 195 ? 5.663 -1.836 -6.453 1.00 96.00 195 LEU A C 1
ATOM 1597 O O . LEU A 1 195 ? 4.678 -2.178 -7.106 1.00 96.00 195 LEU A O 1
ATOM 1601 N N . GLY A 1 196 ? 5.730 -1.920 -5.128 1.00 96.62 196 GLY A N 1
ATOM 1602 C CA . GLY A 1 196 ? 4.618 -2.208 -4.232 1.00 96.62 196 GLY A CA 1
ATOM 1603 C C . GLY A 1 196 ? 4.539 -1.133 -3.150 1.00 96.62 196 GLY A C 1
ATOM 1604 O O . GLY A 1 196 ? 5.547 -0.790 -2.542 1.00 96.62 196 GLY A O 1
ATOM 1605 N N . VAL A 1 197 ? 3.351 -0.588 -2.919 1.00 95.19 197 VAL A N 1
ATOM 1606 C CA . VAL A 1 197 ? 3.043 0.359 -1.843 1.00 95.19 197 VAL A CA 1
ATOM 1607 C C . VAL A 1 197 ? 1.973 -0.275 -0.970 1.00 95.19 197 VAL A C 1
ATOM 1609 O O . VAL A 1 197 ? 0.955 -0.733 -1.490 1.00 95.19 197 VAL A O 1
ATOM 1612 N N . PHE A 1 198 ? 2.193 -0.296 0.339 1.00 96.44 198 PHE A N 1
ATOM 1613 C CA . PHE A 1 198 ? 1.341 -0.968 1.311 1.00 96.44 198 PHE A CA 1
ATOM 1614 C C . PHE A 1 198 ? 1.039 -0.015 2.462 1.00 96.44 198 PHE A C 1
ATOM 1616 O O . PHE A 1 198 ? 1.948 0.421 3.162 1.00 96.44 198 PHE A O 1
ATOM 1623 N N . ILE A 1 199 ? -0.240 0.286 2.671 1.00 93.62 199 ILE A N 1
ATOM 1624 C CA . ILE A 1 199 ? -0.718 1.004 3.851 1.00 93.62 199 ILE A CA 1
ATOM 1625 C C . ILE A 1 199 ? -1.257 -0.039 4.823 1.00 93.62 199 ILE A C 1
ATOM 1627 O O . ILE A 1 199 ? -2.277 -0.680 4.557 1.00 93.62 199 ILE A O 1
ATOM 1631 N N . VAL A 1 2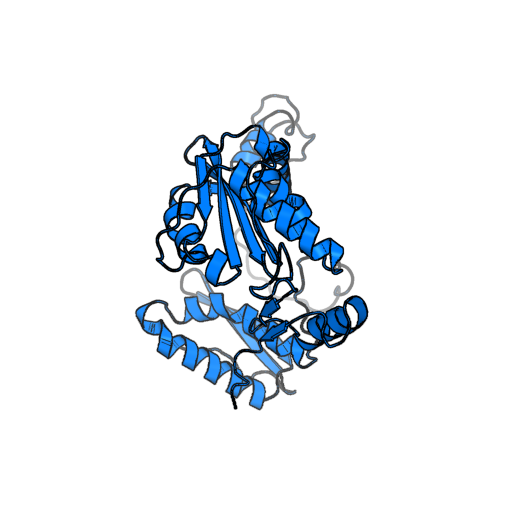00 ? -0.553 -0.210 5.935 1.00 96.38 200 VAL A N 1
ATOM 1632 C CA . VAL A 1 200 ? -0.798 -1.250 6.931 1.00 96.38 200 VAL A CA 1
ATOM 1633 C C . VAL A 1 200 ? -1.213 -0.603 8.243 1.00 96.38 200 VAL A C 1
ATOM 1635 O O . VAL A 1 200 ? -0.464 0.172 8.826 1.00 96.38 200 VAL A O 1
ATOM 1638 N N . ASP A 1 201 ? -2.408 -0.934 8.702 1.00 95.31 201 ASP A N 1
ATOM 1639 C CA . ASP A 1 201 ? -2.925 -0.621 10.025 1.00 95.31 201 ASP A CA 1
ATOM 1640 C C . ASP A 1 201 ? -2.562 -1.751 10.983 1.00 95.31 201 ASP A C 1
ATOM 1642 O O . ASP A 1 201 ? -3.108 -2.853 10.918 1.00 95.31 201 ASP A O 1
ATOM 1646 N N . ILE A 1 202 ? -1.599 -1.472 11.855 1.00 96.00 202 ILE A N 1
ATOM 1647 C CA . ILE A 1 202 ? -1.075 -2.450 12.811 1.00 96.00 202 ILE A CA 1
ATOM 1648 C C . ILE A 1 202 ? -1.928 -2.533 14.082 1.00 96.00 202 ILE A C 1
ATOM 1650 O O . ILE A 1 202 ? -1.709 -3.417 14.907 1.00 96.00 202 ILE A O 1
ATOM 1654 N N . PHE A 1 203 ? -2.893 -1.627 14.259 1.00 95.38 203 PHE A N 1
ATOM 1655 C CA . PHE A 1 203 ? -3.746 -1.570 15.442 1.00 95.38 203 PHE A CA 1
ATOM 1656 C C . PHE A 1 203 ? -5.080 -2.284 15.254 1.00 95.38 203 PHE A C 1
ATOM 1658 O O . PHE A 1 203 ? -5.679 -2.693 16.248 1.00 95.38 203 PHE A O 1
ATOM 1665 N N . CYS A 1 204 ? -5.575 -2.413 14.022 1.00 95.00 204 CYS A N 1
ATOM 1666 C CA . CYS A 1 204 ? -6.884 -3.005 13.775 1.00 95.00 204 CYS A CA 1
ATOM 1667 C C . CYS A 1 204 ? -7.008 -3.643 12.387 1.00 95.00 204 CYS A C 1
ATOM 1669 O O . CYS A 1 204 ? -7.077 -4.863 12.271 1.00 95.00 204 CYS A O 1
ATOM 1671 N N . LEU A 1 205 ? -7.048 -2.833 11.327 1.00 92.94 205 LEU A N 1
ATOM 1672 C CA . LEU A 1 205 ? -7.576 -3.275 10.029 1.00 92.94 205 LEU A CA 1
ATOM 1673 C C . LEU A 1 205 ? -6.599 -4.086 9.166 1.00 92.94 205 LEU A C 1
ATOM 1675 O O . LEU A 1 205 ? -6.989 -4.570 8.103 1.00 92.94 205 LEU A O 1
ATOM 1679 N N . GLY A 1 206 ? -5.338 -4.222 9.576 1.00 96.00 206 GLY A N 1
ATOM 1680 C CA . GLY A 1 206 ? -4.323 -4.907 8.786 1.00 96.00 206 GLY A CA 1
ATOM 1681 C C . GLY A 1 206 ? -4.000 -4.144 7.505 1.00 96.00 206 GLY A C 1
ATOM 1682 O O . GLY A 1 206 ? -3.875 -2.921 7.493 1.00 96.00 206 GLY A O 1
ATOM 1683 N N . VAL A 1 207 ? -3.847 -4.846 6.385 1.00 94.88 207 VAL A N 1
ATOM 1684 C CA . VAL A 1 207 ? -3.491 -4.213 5.105 1.00 94.88 207 VAL A CA 1
ATOM 1685 C C . VAL A 1 207 ? -4.704 -3.483 4.507 1.00 94.88 207 VAL A C 1
ATOM 1687 O O . VAL A 1 207 ? -5.553 -4.094 3.857 1.00 94.88 207 VAL A O 1
ATOM 1690 N N . LYS A 1 208 ? -4.773 -2.157 4.697 1.00 84.75 208 LYS A N 1
ATOM 1691 C CA . LYS A 1 208 ? -5.913 -1.317 4.283 1.00 84.75 208 LYS A CA 1
ATOM 1692 C C . LYS A 1 208 ? -5.952 -1.071 2.781 1.00 84.75 208 LYS A C 1
ATOM 1694 O O . LYS A 1 208 ? -6.983 -1.273 2.148 1.00 84.75 208 LYS A O 1
ATOM 1699 N N . ASN A 1 209 ? -4.840 -0.616 2.211 1.00 83.25 209 ASN A N 1
ATOM 1700 C CA . ASN A 1 209 ? -4.741 -0.279 0.794 1.00 83.25 209 ASN A CA 1
ATOM 1701 C C . ASN A 1 209 ? -3.385 -0.706 0.264 1.00 83.25 209 ASN A C 1
ATOM 1703 O O . ASN A 1 209 ? -2.367 -0.547 0.940 1.00 83.25 209 ASN A O 1
ATOM 1707 N N . THR A 1 210 ? -3.369 -1.193 -0.972 1.00 87.44 210 THR A N 1
ATOM 1708 C CA . THR A 1 210 ? -2.117 -1.502 -1.653 1.00 87.44 210 THR A CA 1
ATOM 1709 C C . THR A 1 210 ? -2.162 -1.047 -3.091 1.00 87.44 210 THR A C 1
ATOM 1711 O O . THR A 1 210 ? -3.221 -1.032 -3.708 1.00 87.44 210 THR A O 1
ATOM 1714 N N . PHE A 1 211 ? -1.004 -0.700 -3.625 1.00 86.25 211 PHE A N 1
ATOM 1715 C CA . PHE A 1 211 ? -0.828 -0.372 -5.027 1.00 86.25 211 PHE A CA 1
ATOM 1716 C C . PHE A 1 211 ? 0.425 -1.072 -5.529 1.00 86.25 211 PHE A C 1
ATOM 1718 O O . PHE A 1 211 ? 1.433 -1.112 -4.830 1.00 86.25 211 PHE A O 1
ATOM 1725 N N . CYS A 1 212 ? 0.389 -1.610 -6.741 1.00 90.31 212 CYS A N 1
ATOM 1726 C CA . CYS A 1 212 ? 1.585 -2.136 -7.380 1.00 90.31 212 CYS A CA 1
ATOM 1727 C C . CYS A 1 212 ? 1.605 -1.799 -8.864 1.00 90.31 212 CYS A C 1
ATOM 1729 O O . CYS A 1 212 ? 0.561 -1.635 -9.499 1.00 90.31 212 CYS A O 1
ATOM 1731 N N . ASN A 1 213 ? 2.807 -1.659 -9.412 1.00 88.81 213 ASN A N 1
ATOM 1732 C CA . ASN A 1 213 ? 3.009 -1.416 -10.831 1.00 88.81 213 ASN A CA 1
ATOM 1733 C C . ASN A 1 213 ? 4.428 -1.835 -11.242 1.00 88.81 213 ASN A C 1
ATOM 1735 O O . ASN A 1 213 ? 5.302 -1.994 -10.395 1.00 88.81 213 ASN A O 1
ATOM 1739 N N . ALA A 1 214 ? 4.666 -1.995 -12.539 1.00 91.50 214 ALA A N 1
ATOM 1740 C CA . ALA A 1 214 ? 5.971 -2.347 -13.091 1.00 91.50 214 ALA A CA 1
ATOM 1741 C C . ALA A 1 214 ? 6.359 -1.400 -14.227 1.00 91.50 214 ALA A C 1
ATOM 1743 O O . ALA A 1 214 ? 5.518 -0.655 -14.741 1.00 91.50 214 ALA A O 1
ATOM 1744 N N . VAL A 1 215 ? 7.621 -1.476 -14.659 1.00 89.69 215 VAL A N 1
ATOM 1745 C CA . VAL A 1 215 ? 8.180 -0.610 -15.708 1.00 89.69 215 VAL A CA 1
ATOM 1746 C C . VAL A 1 215 ? 8.131 0.871 -15.292 1.00 89.69 215 VAL A C 1
ATOM 1748 O O . VAL A 1 215 ? 7.839 1.744 -16.108 1.00 89.69 215 VAL A O 1
ATOM 1751 N N . ILE A 1 216 ? 8.380 1.152 -14.009 1.00 87.38 216 ILE A N 1
ATOM 1752 C CA . ILE A 1 216 ? 8.372 2.511 -13.452 1.00 87.38 216 ILE A CA 1
ATOM 1753 C C . ILE A 1 216 ? 9.765 3.127 -13.587 1.00 87.38 216 ILE A C 1
ATOM 1755 O O . ILE A 1 216 ? 10.693 2.571 -13.007 1.00 87.38 216 ILE A O 1
ATOM 1759 N N . PRO A 1 217 ? 9.946 4.250 -14.303 1.00 93.31 217 PRO A N 1
ATOM 1760 C CA . PRO A 1 217 ? 11.226 4.951 -14.333 1.00 93.31 217 PRO A CA 1
ATOM 1761 C C . PRO A 1 217 ? 11.685 5.359 -12.927 1.00 93.31 217 PRO A C 1
ATOM 1763 O O . PRO A 1 217 ? 10.873 5.852 -12.140 1.00 93.31 217 PRO A O 1
ATOM 1766 N N . VAL A 1 218 ? 12.978 5.206 -12.625 1.00 91.56 218 VAL A N 1
ATOM 1767 C CA . VAL A 1 218 ? 13.562 5.600 -11.324 1.00 91.56 218 VAL A CA 1
ATOM 1768 C C . VAL A 1 218 ? 13.253 7.065 -10.993 1.00 91.56 218 VAL A C 1
ATOM 1770 O O . VAL A 1 218 ? 12.802 7.364 -9.891 1.00 91.56 218 VAL A O 1
ATOM 1773 N N . GLU A 1 219 ? 13.357 7.967 -11.971 1.00 89.44 219 GLU A N 1
ATOM 1774 C CA . GLU A 1 219 ? 13.025 9.386 -11.790 1.00 89.44 219 GLU A CA 1
ATOM 1775 C C . GLU A 1 219 ? 11.570 9.597 -11.334 1.00 89.44 219 GLU A C 1
ATOM 1777 O O . GLU A 1 219 ? 11.299 10.399 -10.439 1.00 89.44 219 GLU A O 1
ATOM 1782 N N . GLN A 1 220 ? 10.619 8.854 -11.913 1.00 86.56 220 GLN A N 1
ATOM 1783 C CA . GLN A 1 220 ? 9.211 8.924 -11.517 1.00 86.56 220 GLN A CA 1
ATOM 1784 C C . GLN A 1 220 ? 9.017 8.403 -10.087 1.00 86.56 220 GLN A C 1
ATOM 1786 O O . GLN A 1 220 ? 8.247 8.974 -9.308 1.00 86.56 220 GLN A O 1
ATOM 1791 N N . PHE A 1 221 ? 9.707 7.318 -9.735 1.00 89.50 221 PHE A N 1
ATOM 1792 C CA . PHE A 1 221 ? 9.676 6.761 -8.388 1.00 89.50 221 PHE A CA 1
ATOM 1793 C C . PHE A 1 221 ? 10.142 7.789 -7.346 1.00 89.50 221 PHE A C 1
ATOM 1795 O O . PHE A 1 221 ? 9.409 8.069 -6.393 1.00 89.50 221 PHE A O 1
ATOM 1802 N N . GLU A 1 222 ? 11.292 8.419 -7.569 1.00 88.12 222 GLU A N 1
ATOM 1803 C CA . GLU A 1 222 ? 11.873 9.395 -6.645 1.00 88.12 222 GLU A CA 1
ATOM 1804 C C . GLU A 1 222 ? 11.051 10.688 -6.559 1.00 88.12 222 GLU A C 1
ATOM 1806 O O . GLU A 1 222 ? 10.747 11.178 -5.467 1.00 88.12 222 GLU A O 1
ATOM 1811 N N . ASN A 1 223 ? 10.640 11.237 -7.706 1.00 84.00 223 ASN A N 1
ATOM 1812 C CA . ASN A 1 223 ? 10.036 12.566 -7.757 1.00 84.00 223 ASN A CA 1
ATOM 1813 C C . ASN A 1 223 ? 8.530 12.593 -7.509 1.00 84.00 223 ASN A C 1
ATOM 1815 O O . ASN A 1 223 ? 8.019 13.634 -7.088 1.00 84.00 223 ASN A O 1
ATOM 1819 N N . GLU A 1 224 ? 7.814 11.496 -7.755 1.00 83.38 224 GLU A N 1
ATOM 1820 C CA . GLU A 1 224 ? 6.362 11.447 -7.575 1.00 83.38 224 GLU A CA 1
ATOM 1821 C C . GLU A 1 224 ? 5.937 10.485 -6.474 1.00 83.38 224 GLU A C 1
ATOM 1823 O O . GLU A 1 224 ? 5.130 10.847 -5.615 1.00 83.38 224 GLU A O 1
ATOM 1828 N N . ILE A 1 225 ? 6.436 9.250 -6.512 1.00 83.00 225 ILE A N 1
ATOM 1829 C CA . ILE A 1 225 ? 5.894 8.165 -5.691 1.00 83.00 225 ILE A CA 1
ATOM 1830 C C . ILE A 1 225 ? 6.336 8.337 -4.243 1.00 83.00 225 ILE A C 1
ATOM 1832 O O . ILE A 1 225 ? 5.482 8.375 -3.358 1.00 83.00 225 ILE A O 1
ATOM 1836 N N . LEU A 1 226 ? 7.633 8.545 -3.999 1.00 87.44 226 LEU A N 1
ATOM 1837 C CA . LEU A 1 226 ? 8.139 8.786 -2.646 1.00 87.44 226 LEU A CA 1
ATOM 1838 C C . LEU A 1 226 ? 7.522 10.041 -2.017 1.00 87.44 226 LEU A C 1
ATOM 1840 O O . LEU A 1 226 ? 7.090 9.996 -0.864 1.00 87.44 226 LEU A O 1
ATOM 1844 N N . LYS A 1 227 ? 7.379 11.132 -2.782 1.00 84.75 227 LYS A N 1
ATOM 1845 C CA . LYS A 1 227 ? 6.753 12.371 -2.285 1.00 84.75 227 LYS A CA 1
ATOM 1846 C C . LYS A 1 227 ? 5.287 12.172 -1.906 1.00 84.75 227 LYS A C 1
ATOM 1848 O O . LYS A 1 227 ? 4.849 12.673 -0.875 1.00 84.75 227 LYS A O 1
ATOM 1853 N N . ARG A 1 228 ? 4.517 11.414 -2.697 1.00 80.88 228 ARG A N 1
ATOM 1854 C CA . ARG A 1 228 ? 3.113 11.104 -2.368 1.00 80.88 228 ARG A CA 1
ATOM 1855 C C . ARG A 1 228 ? 2.988 10.173 -1.166 1.00 80.88 228 ARG A C 1
ATOM 1857 O O . ARG A 1 228 ? 2.096 10.390 -0.349 1.00 80.88 228 ARG A O 1
ATOM 1864 N N . SER A 1 229 ? 3.863 9.175 -1.055 1.00 83.38 229 SER A N 1
ATOM 1865 C CA . SER A 1 229 ? 3.847 8.218 0.054 1.00 83.38 229 SER A CA 1
ATOM 1866 C C . SER A 1 229 ? 4.236 8.867 1.384 1.00 83.38 229 SER A C 1
ATOM 1868 O O . SER A 1 229 ? 3.602 8.594 2.401 1.00 83.38 229 SER A O 1
ATOM 1870 N N . TYR A 1 230 ? 5.231 9.755 1.388 1.00 85.88 230 TYR A N 1
ATOM 1871 C CA . TYR A 1 230 ? 5.825 10.256 2.631 1.00 85.88 230 TYR A CA 1
ATOM 1872 C C . TYR A 1 230 ? 5.635 11.758 2.888 1.00 85.88 230 TYR A C 1
ATOM 1874 O O . TYR A 1 230 ? 6.024 12.226 3.951 1.00 85.88 230 TYR A O 1
ATOM 1882 N N . ARG A 1 231 ? 4.994 12.517 1.982 1.00 78.06 231 ARG A N 1
ATOM 1883 C CA . ARG A 1 231 ? 4.685 13.958 2.147 1.00 78.06 231 ARG A CA 1
ATOM 1884 C C . ARG A 1 231 ? 5.890 14.768 2.651 1.00 78.06 231 ARG A C 1
ATOM 1886 O O . ARG A 1 231 ? 5.801 15.456 3.663 1.00 78.06 231 ARG A O 1
ATOM 1893 N N . ASP A 1 232 ? 7.021 14.607 1.970 1.00 76.06 232 ASP A N 1
ATOM 1894 C CA . ASP A 1 232 ? 8.322 15.229 2.272 1.00 76.06 232 ASP A CA 1
ATOM 1895 C C . ASP A 1 232 ? 9.005 14.775 3.578 1.00 76.06 232 ASP A C 1
ATOM 1897 O O . ASP A 1 232 ? 10.126 15.196 3.869 1.00 76.06 232 ASP A O 1
ATOM 1901 N N . GLN A 1 233 ? 8.402 13.860 4.344 1.00 80.69 233 GLN A N 1
ATOM 1902 C CA . GLN A 1 233 ? 9.096 13.191 5.442 1.00 80.69 233 GLN A CA 1
ATOM 1903 C C . GLN A 1 233 ? 10.123 12.203 4.890 1.00 80.69 233 GLN A C 1
ATOM 1905 O O . GLN A 1 233 ? 9.857 11.467 3.939 1.00 80.69 233 GLN A O 1
ATOM 1910 N N . LYS A 1 234 ? 11.305 12.158 5.510 1.00 90.56 234 LYS A N 1
ATOM 1911 C CA . LYS A 1 234 ? 12.350 11.209 5.127 1.00 90.56 234 LYS A CA 1
ATOM 1912 C C . LYS A 1 234 ? 11.960 9.799 5.596 1.00 90.56 234 LYS A C 1
ATOM 1914 O O . LYS A 1 234 ? 11.858 9.595 6.808 1.00 90.56 234 LYS A O 1
ATOM 1919 N N . PRO A 1 235 ? 11.760 8.831 4.686 1.00 95.44 235 PRO A N 1
ATOM 1920 C CA . PRO A 1 235 ? 11.476 7.462 5.083 1.00 95.44 235 PRO A CA 1
ATOM 1921 C C . PRO A 1 235 ? 12.728 6.772 5.637 1.00 95.44 235 PRO A C 1
ATOM 1923 O O . PRO A 1 235 ? 13.864 7.194 5.403 1.00 95.44 235 PRO A O 1
ATOM 1926 N N . VAL A 1 236 ? 12.506 5.678 6.356 1.00 97.38 236 VAL A N 1
ATOM 1927 C CA . VAL A 1 236 ? 13.541 4.809 6.914 1.00 97.38 236 VAL A CA 1
ATOM 1928 C C . VAL A 1 236 ? 13.696 3.586 6.017 1.00 97.38 236 VAL A C 1
ATOM 1930 O O . VAL A 1 236 ? 12.701 2.969 5.643 1.00 97.38 236 VAL A O 1
ATOM 1933 N N . SER A 1 237 ? 14.937 3.228 5.684 1.00 97.94 237 SER A N 1
ATOM 1934 C CA . SER A 1 237 ? 15.238 1.989 4.960 1.00 97.94 237 SER A CA 1
ATOM 1935 C C . SER A 1 237 ? 15.210 0.793 5.909 1.00 97.94 237 SER A C 1
ATOM 1937 O O . SER A 1 237 ? 15.790 0.843 6.994 1.00 97.94 237 SER A O 1
ATOM 1939 N N . ILE A 1 238 ? 14.531 -0.275 5.501 1.00 96.88 238 ILE A N 1
ATOM 1940 C CA . ILE A 1 238 ? 14.392 -1.525 6.251 1.00 96.88 238 ILE A CA 1
ATOM 1941 C C . ILE A 1 238 ? 14.657 -2.726 5.341 1.00 96.88 238 ILE A C 1
ATOM 1943 O O . ILE A 1 238 ? 14.525 -2.644 4.124 1.00 96.88 238 ILE A O 1
ATOM 1947 N N . GLY A 1 239 ? 15.010 -3.872 5.922 1.00 95.44 239 GLY A N 1
ATOM 1948 C CA . GLY A 1 239 ? 15.103 -5.122 5.165 1.00 95.44 239 GLY A CA 1
ATOM 1949 C C . GLY A 1 239 ? 13.722 -5.641 4.753 1.00 95.44 239 GLY A C 1
ATOM 1950 O O . GLY A 1 239 ? 12.757 -5.503 5.507 1.00 95.44 239 GLY A O 1
ATOM 1951 N N . ILE A 1 240 ? 13.630 -6.303 3.595 1.00 95.62 240 ILE A N 1
ATOM 1952 C CA . ILE A 1 240 ? 12.345 -6.805 3.081 1.00 95.62 240 ILE A CA 1
ATOM 1953 C C . ILE A 1 240 ? 11.683 -7.828 4.014 1.00 95.62 240 ILE A C 1
ATOM 1955 O O . ILE A 1 240 ? 10.465 -7.821 4.150 1.00 95.62 240 ILE A O 1
ATOM 1959 N N . ASN A 1 241 ? 12.462 -8.645 4.731 1.00 94.50 241 ASN A N 1
ATOM 1960 C CA . ASN A 1 241 ? 11.909 -9.580 5.716 1.00 94.50 241 ASN A CA 1
ATOM 1961 C C . ASN A 1 241 ? 11.215 -8.846 6.867 1.00 94.50 241 ASN A C 1
ATOM 1963 O O . ASN A 1 241 ? 10.142 -9.262 7.285 1.00 94.50 241 ASN A O 1
ATOM 1967 N N . 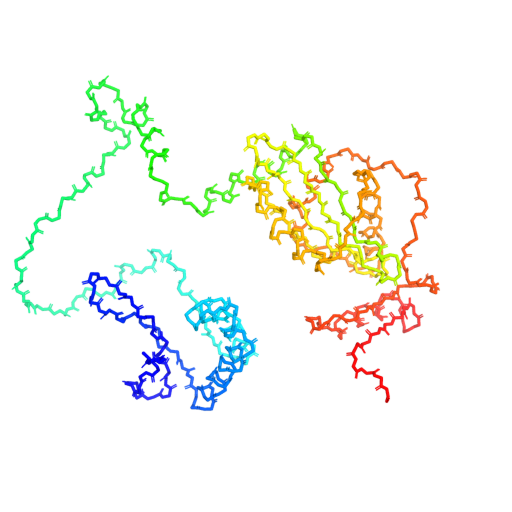TYR A 1 242 ? 11.745 -7.696 7.299 1.00 95.50 242 TYR A N 1
ATOM 1968 C CA . TYR A 1 242 ? 11.080 -6.894 8.323 1.00 95.50 242 TYR A CA 1
ATOM 1969 C C . TYR A 1 242 ? 9.773 -6.278 7.806 1.00 95.50 242 TYR A C 1
ATOM 1971 O O . TYR A 1 242 ? 8.763 -6.293 8.504 1.00 95.50 242 TYR A O 1
ATOM 1979 N N . ALA A 1 243 ? 9.750 -5.808 6.555 1.00 97.00 243 ALA A N 1
ATOM 1980 C CA . ALA A 1 243 ? 8.510 -5.364 5.919 1.00 97.00 243 ALA A CA 1
ATOM 1981 C C . ALA A 1 243 ? 7.465 -6.490 5.838 1.00 97.00 243 ALA A C 1
ATOM 1983 O O . ALA A 1 243 ? 6.296 -6.259 6.143 1.00 97.00 243 ALA A O 1
ATOM 1984 N N . LYS A 1 244 ? 7.879 -7.711 5.473 1.00 96.38 244 LYS A N 1
ATOM 1985 C CA . LYS A 1 244 ? 7.002 -8.890 5.448 1.00 96.38 244 LYS A CA 1
ATOM 1986 C C . LYS A 1 244 ? 6.451 -9.222 6.836 1.00 96.38 244 LYS A C 1
ATOM 1988 O O . LYS A 1 244 ? 5.251 -9.440 6.947 1.00 96.38 244 LYS A O 1
ATOM 1993 N N . GLU A 1 245 ? 7.287 -9.214 7.876 1.00 95.69 245 GLU A N 1
ATOM 1994 C CA . GLU A 1 245 ? 6.859 -9.433 9.268 1.00 95.69 245 GLU A CA 1
ATOM 1995 C C . GLU A 1 245 ? 5.762 -8.430 9.681 1.00 95.69 245 GLU A C 1
ATOM 1997 O O . GLU A 1 245 ? 4.748 -8.829 10.250 1.00 95.69 245 GLU A O 1
ATOM 2002 N N . ILE A 1 246 ? 5.908 -7.143 9.330 1.00 96.81 246 ILE A N 1
ATOM 2003 C CA . ILE A 1 246 ? 4.889 -6.110 9.601 1.00 96.81 246 ILE A CA 1
ATOM 2004 C C . ILE A 1 246 ? 3.601 -6.386 8.809 1.00 96.81 246 ILE A C 1
ATOM 2006 O O . ILE A 1 246 ? 2.514 -6.411 9.384 1.00 96.81 246 ILE A O 1
ATOM 2010 N N . ILE A 1 247 ? 3.710 -6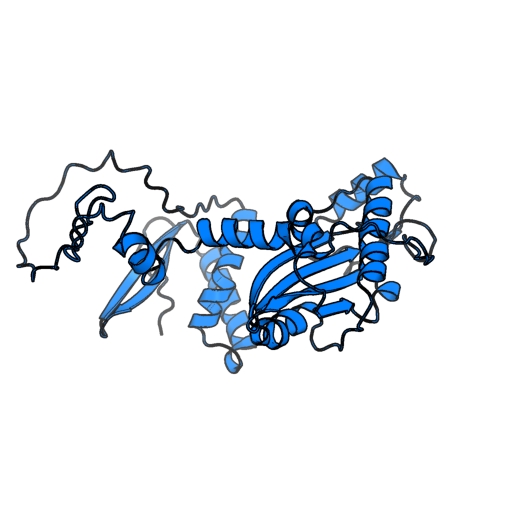.578 7.489 1.00 97.31 247 ILE A N 1
ATOM 2011 C CA . ILE A 1 247 ? 2.558 -6.711 6.583 1.00 97.31 247 ILE A CA 1
ATOM 2012 C C . ILE A 1 247 ? 1.754 -7.975 6.896 1.00 97.31 247 ILE A C 1
ATOM 2014 O O . ILE A 1 247 ? 0.532 -7.906 7.039 1.00 97.31 247 ILE A O 1
ATOM 2018 N N . PHE A 1 248 ? 2.419 -9.128 6.989 1.00 96.06 248 PHE A N 1
ATOM 2019 C CA . PHE A 1 248 ? 1.747 -10.405 7.207 1.00 96.06 248 PHE A CA 1
ATOM 2020 C C . PHE A 1 248 ? 1.286 -10.578 8.653 1.00 96.06 248 PHE A C 1
ATOM 2022 O O . PHE A 1 248 ? 0.197 -11.107 8.854 1.00 96.06 248 PHE A O 1
ATOM 2029 N N . GLY A 1 249 ? 2.027 -10.061 9.638 1.00 95.44 249 GLY A N 1
ATOM 2030 C CA . GLY A 1 249 ? 1.571 -10.070 11.027 1.00 95.44 249 GLY A CA 1
ATOM 2031 C C . GLY A 1 249 ? 0.323 -9.204 11.235 1.00 95.44 249 GLY A C 1
ATOM 2032 O O . GLY A 1 249 ? -0.638 -9.645 11.862 1.00 95.44 249 GLY A O 1
ATOM 2033 N N . ALA A 1 250 ? 0.265 -8.016 10.621 1.00 96.94 250 ALA A N 1
ATOM 2034 C CA . ALA A 1 250 ? -0.931 -7.174 10.668 1.00 96.94 250 ALA A CA 1
ATOM 2035 C C . ALA A 1 250 ? -2.108 -7.807 9.911 1.00 96.94 250 ALA A C 1
ATOM 2037 O O . ALA A 1 250 ? -3.255 -7.701 10.341 1.00 96.94 250 ALA A O 1
ATOM 2038 N N . LEU A 1 251 ? -1.833 -8.479 8.788 1.00 96.62 251 LEU A N 1
ATOM 2039 C CA . LEU A 1 251 ? -2.834 -9.232 8.035 1.00 96.62 251 LEU A CA 1
ATOM 2040 C C . LEU A 1 251 ? -3.429 -10.377 8.864 1.00 96.62 251 LEU A C 1
ATOM 2042 O O . LEU A 1 251 ? -4.646 -10.541 8.883 1.00 96.62 251 LEU A O 1
ATOM 2046 N N . GLU A 1 252 ? -2.591 -11.168 9.531 1.00 96.00 252 GLU A N 1
ATOM 2047 C CA . GLU A 1 252 ? -3.034 -12.264 10.395 1.00 96.00 252 GLU A CA 1
ATOM 2048 C C . GLU A 1 252 ? -3.847 -11.738 11.583 1.00 96.00 252 GLU A C 1
ATOM 2050 O O . GLU A 1 252 ? -4.950 -12.222 11.842 1.00 96.00 252 GLU A O 1
ATOM 2055 N N . TYR A 1 253 ? -3.352 -10.688 12.247 1.00 96.00 253 TYR A N 1
ATOM 2056 C CA . TYR A 1 253 ? -4.066 -10.014 13.328 1.00 96.00 253 TYR A CA 1
ATOM 2057 C C . TYR A 1 253 ? -5.468 -9.562 12.895 1.00 96.00 253 TYR A C 1
ATOM 2059 O O . TYR A 1 253 ? -6.459 -9.869 13.559 1.00 96.00 253 TYR A O 1
ATOM 2067 N N . ALA A 1 254 ? -5.561 -8.884 11.750 1.00 96.69 254 ALA A N 1
ATOM 2068 C CA . ALA A 1 254 ? -6.814 -8.365 11.216 1.00 96.69 254 ALA A CA 1
ATOM 2069 C C . ALA A 1 254 ? -7.802 -9.481 10.836 1.00 96.69 254 ALA A C 1
ATOM 2071 O O . ALA A 1 254 ? -8.996 -9.375 11.124 1.00 96.69 254 ALA A O 1
ATOM 2072 N N . ARG A 1 255 ? -7.312 -10.587 10.261 1.00 96.50 255 ARG A N 1
ATOM 2073 C CA . ARG A 1 255 ? -8.133 -11.767 9.947 1.00 96.50 255 ARG A CA 1
ATOM 2074 C C . ARG A 1 255 ? -8.756 -12.392 11.181 1.00 96.50 255 ARG A C 1
ATOM 2076 O O . ARG A 1 255 ? -9.941 -12.720 11.158 1.00 96.50 255 ARG A O 1
ATOM 2083 N N . ASN A 1 256 ? -7.995 -12.489 12.270 1.00 95.19 256 ASN A N 1
ATOM 2084 C CA . ASN A 1 256 ? -8.483 -13.042 13.535 1.00 95.19 256 ASN A CA 1
ATOM 2085 C C . ASN A 1 256 ? -9.640 -12.230 14.137 1.00 95.19 256 ASN A C 1
ATOM 2087 O O . ASN A 1 256 ? -10.463 -12.786 14.861 1.00 95.19 256 ASN A O 1
ATOM 2091 N N . ILE A 1 257 ? -9.746 -10.941 13.803 1.00 93.88 257 ILE A N 1
ATOM 2092 C CA . ILE A 1 257 ? -10.853 -10.072 14.230 1.00 93.88 257 ILE A CA 1
ATOM 2093 C C . ILE A 1 257 ? -11.879 -9.793 13.113 1.00 93.88 257 ILE A C 1
ATOM 2095 O O . ILE A 1 257 ? -12.812 -9.017 13.313 1.00 93.88 257 ILE A O 1
ATOM 2099 N N . GLY A 1 258 ? -11.761 -10.467 11.962 1.00 93.69 258 GLY A N 1
ATOM 2100 C CA . GLY A 1 258 ? -12.780 -10.495 10.909 1.00 93.69 258 GLY A CA 1
ATOM 2101 C C . GLY A 1 258 ? -12.571 -9.546 9.725 1.00 93.69 258 GLY A C 1
ATOM 2102 O O . GLY A 1 258 ? -13.527 -9.312 8.986 1.00 93.69 258 GLY A O 1
ATOM 2103 N N . PHE A 1 259 ? -11.364 -9.015 9.517 1.00 93.88 259 PHE A N 1
ATOM 2104 C CA . PHE A 1 259 ? -11.034 -8.193 8.349 1.00 93.88 259 PHE A CA 1
ATOM 2105 C C . PHE A 1 259 ? -10.174 -8.943 7.334 1.00 93.88 259 PHE A C 1
ATOM 2107 O O . PHE A 1 259 ? -9.248 -9.671 7.678 1.00 93.88 259 PHE A O 1
ATOM 2114 N N . GLU A 1 260 ? -10.450 -8.694 6.058 1.00 93.56 260 GLU A N 1
ATOM 2115 C CA . GLU A 1 260 ? -9.631 -9.144 4.934 1.00 93.56 260 GLU A CA 1
ATOM 2116 C C . GLU A 1 260 ? -9.054 -7.929 4.195 1.00 93.56 260 GLU A C 1
ATOM 2118 O O . GLU A 1 260 ? -9.681 -6.863 4.169 1.00 93.56 260 GLU A O 1
ATOM 2123 N N . PRO A 1 261 ? -7.874 -8.068 3.569 1.00 91.00 261 PRO A N 1
ATOM 2124 C CA . PRO A 1 261 ? -7.264 -6.992 2.812 1.00 91.00 261 PRO A CA 1
ATOM 2125 C C . PRO A 1 261 ? -8.034 -6.747 1.511 1.00 91.00 261 PRO A C 1
ATOM 2127 O O . PRO A 1 261 ? -8.757 -7.610 1.006 1.00 91.00 261 PRO A O 1
ATOM 2130 N N . GLN A 1 262 ? -7.832 -5.571 0.919 1.00 83.81 262 GLN A N 1
ATOM 2131 C CA . GLN A 1 262 ? -8.411 -5.256 -0.388 1.00 83.81 262 GLN A CA 1
ATOM 2132 C C . GLN A 1 262 ? -7.901 -6.193 -1.493 1.00 83.81 262 GLN A C 1
ATOM 2134 O O . GLN A 1 262 ? -6.792 -6.724 -1.424 1.00 83.81 262 GLN A O 1
ATOM 2139 N N . GLU A 1 263 ? -8.704 -6.361 -2.550 1.00 85.62 263 GLU A N 1
ATOM 2140 C CA . GLU A 1 263 ? -8.411 -7.284 -3.654 1.00 85.62 263 GLU A CA 1
ATOM 2141 C C . GLU A 1 263 ? -7.059 -7.014 -4.332 1.00 85.62 263 GLU A C 1
ATOM 2143 O O . GLU A 1 263 ? -6.370 -7.961 -4.718 1.00 85.62 263 GLU A O 1
ATOM 2148 N N . ASP A 1 264 ? -6.632 -5.751 -4.382 1.00 83.19 264 ASP A N 1
ATOM 2149 C CA . ASP A 1 264 ? -5.335 -5.345 -4.928 1.00 83.19 264 ASP A CA 1
ATOM 2150 C C . ASP A 1 264 ? -4.152 -6.035 -4.227 1.00 83.19 264 ASP A C 1
ATOM 2152 O O . ASP A 1 264 ? -3.108 -6.258 -4.850 1.00 83.19 264 ASP A O 1
ATOM 2156 N N . PHE A 1 265 ? -4.323 -6.467 -2.969 1.00 93.12 265 PHE A N 1
ATOM 2157 C CA . PHE A 1 265 ? -3.302 -7.221 -2.243 1.00 93.12 265 PHE A CA 1
ATOM 2158 C C . PHE A 1 265 ? -2.995 -8.581 -2.875 1.00 93.12 265 PHE A C 1
ATOM 2160 O O . PHE A 1 265 ? -1.867 -9.065 -2.774 1.00 93.12 265 PHE A O 1
ATOM 2167 N N . LYS A 1 266 ? -3.955 -9.188 -3.593 1.00 93.88 266 LYS A N 1
ATOM 2168 C CA . LYS A 1 266 ? -3.730 -10.454 -4.310 1.00 93.88 266 LYS A CA 1
ATOM 2169 C C . LYS A 1 266 ? -2.574 -10.337 -5.303 1.00 93.88 266 LYS A C 1
ATOM 2171 O O . LYS A 1 266 ? -1.843 -11.310 -5.465 1.00 93.88 266 LYS A O 1
ATOM 2176 N N . LEU A 1 267 ? -2.419 -9.172 -5.940 1.00 92.62 267 LEU A N 1
ATOM 2177 C CA . LEU A 1 267 ? -1.346 -8.899 -6.895 1.00 92.62 267 LEU A CA 1
ATOM 2178 C C . LEU A 1 267 ? -0.145 -8.207 -6.237 1.00 92.62 267 LEU A C 1
ATOM 2180 O O . LEU A 1 267 ? 0.991 -8.595 -6.491 1.00 92.62 267 LEU A O 1
ATOM 2184 N N . SER A 1 268 ? -0.361 -7.208 -5.378 1.00 95.19 268 SER A N 1
ATOM 2185 C CA . SER A 1 268 ? 0.754 -6.435 -4.814 1.00 95.19 268 SER A CA 1
ATOM 2186 C C . SER A 1 268 ? 1.666 -7.264 -3.909 1.00 95.19 268 SER A C 1
ATOM 2188 O O . SER A 1 268 ? 2.869 -7.010 -3.878 1.00 95.19 268 SER A O 1
ATOM 2190 N N . LYS A 1 269 ? 1.146 -8.314 -3.254 1.00 96.94 269 LYS A N 1
ATOM 2191 C CA . LYS A 1 269 ? 1.947 -9.224 -2.419 1.00 96.94 269 LYS A CA 1
ATOM 2192 C C . LYS A 1 269 ? 3.111 -9.886 -3.163 1.00 96.94 269 LYS A C 1
ATOM 2194 O O . LYS A 1 269 ? 4.108 -10.204 -2.527 1.00 96.94 269 LYS A O 1
ATOM 2199 N N . TYR A 1 270 ? 3.021 -10.064 -4.485 1.00 97.69 270 TYR A N 1
ATOM 2200 C CA . TYR A 1 270 ? 4.117 -10.649 -5.261 1.00 97.69 270 TYR A CA 1
ATOM 2201 C C . TYR A 1 270 ? 5.379 -9.782 -5.198 1.00 97.69 270 TYR A C 1
ATOM 2203 O O . TYR A 1 270 ? 6.477 -10.322 -5.168 1.00 97.69 270 TYR A O 1
ATOM 2211 N N . VAL A 1 271 ? 5.250 -8.456 -5.053 1.00 97.75 271 VAL A N 1
ATOM 2212 C CA . VAL A 1 271 ? 6.407 -7.553 -4.901 1.00 97.75 271 VAL A CA 1
ATOM 2213 C C . VAL A 1 271 ? 7.188 -7.828 -3.609 1.00 97.75 271 VAL A C 1
ATOM 2215 O O . VAL A 1 271 ? 8.392 -7.581 -3.546 1.00 97.75 271 VAL A O 1
ATOM 2218 N N . LEU A 1 272 ? 6.543 -8.389 -2.582 1.00 97.31 272 LEU A N 1
ATOM 2219 C CA . LEU A 1 272 ? 7.228 -8.820 -1.360 1.00 97.31 272 LEU A CA 1
ATOM 2220 C C . LEU A 1 272 ? 8.104 -10.050 -1.624 1.00 97.31 272 LEU A C 1
ATOM 2222 O O . LEU A 1 272 ? 9.170 -10.182 -1.028 1.00 97.31 272 LEU A O 1
ATOM 2226 N N . GLY A 1 273 ? 7.719 -10.890 -2.580 1.00 93.50 273 GLY A N 1
ATOM 2227 C CA . GLY A 1 273 ? 8.391 -12.134 -2.932 1.00 93.50 273 GLY A CA 1
ATOM 2228 C C . GLY A 1 273 ? 7.895 -13.350 -2.154 1.00 93.50 273 GLY A C 1
ATOM 2229 O O . GLY A 1 273 ? 7.318 -13.203 -1.075 1.00 93.50 273 GLY A O 1
ATOM 2230 N N . ALA A 1 274 ? 8.119 -14.542 -2.707 1.00 88.00 274 ALA A N 1
ATOM 2231 C CA . ALA A 1 274 ? 7.558 -15.805 -2.226 1.00 88.00 274 ALA A CA 1
ATOM 2232 C C . ALA A 1 274 ? 8.233 -16.370 -0.968 1.00 88.00 274 ALA A C 1
ATOM 2234 O O . ALA A 1 274 ? 7.616 -17.163 -0.263 1.00 88.00 274 ALA A O 1
ATOM 2235 N N . GLU A 1 275 ? 9.478 -15.979 -0.680 1.00 84.62 275 GLU A N 1
ATOM 2236 C CA . GLU A 1 275 ? 10.186 -16.442 0.518 1.00 84.62 275 GLU A CA 1
ATOM 2237 C C . GLU A 1 275 ? 9.422 -16.037 1.788 1.00 84.62 275 GLU A C 1
ATOM 2239 O O . GLU A 1 275 ? 9.063 -14.865 1.961 1.00 84.62 275 GLU A O 1
ATOM 2244 N N . GLU A 1 276 ? 9.175 -17.000 2.674 1.00 78.69 276 GLU A N 1
ATOM 2245 C CA . GLU A 1 276 ? 8.484 -16.740 3.932 1.00 78.69 276 GLU A CA 1
ATOM 2246 C C . GLU A 1 276 ? 9.305 -15.821 4.839 1.00 78.69 276 GLU A C 1
ATOM 2248 O O . GLU A 1 276 ? 10.536 -15.860 4.880 1.00 78.69 276 GLU A O 1
ATOM 2253 N N . ALA A 1 277 ? 8.609 -14.968 5.587 1.00 74.50 277 ALA A N 1
ATOM 2254 C CA . ALA A 1 277 ? 9.261 -14.108 6.556 1.00 74.50 277 ALA A CA 1
ATOM 2255 C C . ALA A 1 277 ? 9.813 -14.945 7.718 1.00 74.50 277 ALA A C 1
ATOM 2257 O O . ALA A 1 277 ? 9.111 -15.764 8.313 1.00 74.50 277 ALA A O 1
ATOM 2258 N N . THR A 1 278 ? 11.059 -14.693 8.101 1.00 70.06 278 THR A N 1
ATOM 2259 C CA . THR A 1 278 ? 11.610 -15.228 9.345 1.00 70.06 278 THR A CA 1
ATOM 2260 C C . THR A 1 278 ? 10.985 -14.478 10.521 1.00 70.06 278 THR A C 1
ATOM 2262 O O . THR A 1 278 ? 11.285 -13.308 10.709 1.00 70.06 278 THR A O 1
ATOM 2265 N N . HIS A 1 279 ? 10.141 -15.114 11.335 1.00 66.06 279 HIS A N 1
ATOM 2266 C CA . HIS A 1 279 ? 9.467 -14.471 12.477 1.00 66.06 279 HIS A CA 1
ATOM 2267 C C . HIS A 1 279 ? 10.423 -14.255 13.663 1.00 66.06 279 HIS A C 1
ATOM 2269 O O . HIS A 1 279 ? 10.299 -14.881 14.712 1.00 66.06 279 HIS A O 1
ATOM 2275 N N . GLN A 1 280 ? 11.434 -13.407 13.482 1.00 68.00 280 GLN A N 1
ATOM 2276 C CA . GLN A 1 280 ? 12.482 -13.186 14.482 1.00 68.00 280 GLN A CA 1
ATOM 2277 C C . GLN A 1 280 ? 12.184 -12.006 15.411 1.00 68.00 280 GLN A C 1
ATOM 2279 O O . GLN A 1 280 ? 12.759 -11.925 16.496 1.00 68.00 280 GLN A O 1
ATOM 2284 N N . ARG A 1 281 ? 11.311 -11.076 15.004 1.00 75.62 281 ARG A N 1
ATOM 2285 C CA . ARG A 1 281 ? 11.024 -9.851 15.762 1.00 75.62 281 ARG A CA 1
ATOM 2286 C C . ARG A 1 281 ? 9.650 -9.915 16.420 1.00 75.62 281 ARG A C 1
ATOM 2288 O O . ARG A 1 281 ? 8.659 -10.255 15.784 1.00 75.62 281 ARG A O 1
ATOM 2295 N N . ASN A 1 282 ? 9.585 -9.491 17.682 1.00 82.06 282 ASN A N 1
ATOM 2296 C CA . ASN A 1 282 ? 8.332 -9.318 18.421 1.00 82.06 282 ASN A CA 1
ATOM 2297 C C . ASN A 1 282 ? 7.666 -7.985 18.051 1.00 82.06 282 ASN A C 1
ATOM 2299 O O . ASN A 1 282 ? 7.732 -7.009 18.803 1.00 82.06 282 ASN A O 1
ATOM 2303 N N . ILE A 1 283 ? 7.036 -7.936 16.877 1.00 90.19 283 ILE A N 1
ATOM 2304 C CA . ILE A 1 283 ? 6.162 -6.822 16.498 1.00 90.19 283 ILE A CA 1
ATOM 2305 C C . ILE A 1 283 ? 4.844 -6.971 17.261 1.00 90.19 283 ILE A C 1
ATOM 2307 O O . ILE A 1 283 ? 4.251 -8.048 17.285 1.00 90.19 283 ILE A O 1
ATOM 2311 N N . LYS A 1 284 ? 4.387 -5.892 17.901 1.00 92.50 284 LYS A N 1
ATOM 2312 C CA . LYS A 1 284 ? 3.086 -5.860 18.575 1.00 92.50 284 LYS A CA 1
ATOM 2313 C C . LYS A 1 284 ? 2.015 -5.370 17.607 1.00 92.50 284 LYS A C 1
ATOM 2315 O O . LYS A 1 284 ? 2.199 -4.335 16.971 1.00 92.50 284 LYS A O 1
ATOM 2320 N N . PHE A 1 285 ? 0.907 -6.099 17.555 1.00 95.12 285 PHE A N 1
ATOM 2321 C CA . PHE A 1 285 ? -0.302 -5.722 16.830 1.00 95.12 285 PHE A CA 1
ATOM 2322 C C . PHE A 1 285 ? -1.442 -5.483 17.823 1.00 95.12 285 PHE A C 1
ATOM 2324 O O . PHE A 1 285 ? -1.463 -6.070 18.908 1.00 95.12 285 PHE A O 1
ATOM 2331 N N . GLY A 1 286 ? -2.374 -4.611 17.454 1.00 93.56 286 GLY A N 1
ATOM 2332 C CA . GLY A 1 286 ? -3.367 -4.060 18.371 1.00 93.56 286 GLY A CA 1
ATOM 2333 C C . GLY A 1 286 ? -2.948 -2.714 18.954 1.00 93.56 286 GLY A C 1
ATOM 2334 O O . GLY A 1 286 ? -1.782 -2.324 18.906 1.00 93.56 286 GLY A O 1
ATOM 2335 N N . GLY A 1 287 ? -3.924 -1.980 19.480 1.00 92.38 287 GLY A N 1
ATOM 2336 C CA . GLY A 1 287 ? -3.695 -0.677 20.086 1.00 92.38 287 GLY A CA 1
ATOM 2337 C C . GLY A 1 287 ? -2.878 -0.749 21.384 1.00 92.38 287 GLY A C 1
ATOM 2338 O O . GLY A 1 287 ? -2.655 -1.831 21.936 1.00 92.38 287 GLY A O 1
ATOM 2339 N N . PRO A 1 288 ? -2.481 0.410 21.939 1.00 88.50 288 PRO A N 1
ATOM 2340 C CA . PRO A 1 288 ? -1.641 0.492 23.141 1.00 88.50 288 PRO A CA 1
ATOM 2341 C C . PRO A 1 288 ? -2.191 -0.252 24.370 1.00 88.50 288 PRO A C 1
ATOM 2343 O O . PRO A 1 288 ? -1.419 -0.705 25.212 1.00 88.50 288 PRO A O 1
ATOM 2346 N N . ASN A 1 289 ? -3.514 -0.420 24.449 1.00 88.81 289 ASN A N 1
ATOM 2347 C CA . ASN A 1 289 ? -4.208 -1.119 25.535 1.00 88.81 289 ASN A CA 1
ATOM 2348 C C . ASN A 1 289 ? -4.267 -2.650 25.350 1.00 88.81 289 ASN A C 1
ATOM 2350 O O . ASN A 1 289 ? -4.944 -3.332 26.114 1.00 88.81 289 ASN A O 1
ATOM 2354 N N . GLY A 1 290 ? -3.613 -3.202 24.321 1.00 88.00 290 GLY A N 1
ATOM 2355 C CA . GLY A 1 290 ? -3.606 -4.642 24.034 1.00 88.00 290 GLY A CA 1
ATOM 2356 C C . GLY A 1 290 ? -4.872 -5.172 23.351 1.00 88.00 290 GLY A C 1
ATOM 2357 O O . GLY A 1 290 ? -4.995 -6.378 23.156 1.00 88.00 290 GLY A O 1
ATOM 2358 N N . LYS A 1 291 ? -5.798 -4.289 22.962 1.00 93.88 291 LYS A N 1
ATOM 2359 C CA . LYS A 1 291 ? -7.002 -4.605 22.175 1.00 93.88 291 LYS A CA 1
ATOM 2360 C C . LYS A 1 291 ? -7.016 -3.818 20.858 1.00 93.88 291 LYS A C 1
ATOM 2362 O O . LYS A 1 291 ? -6.280 -2.831 20.761 1.00 93.88 291 LYS A O 1
ATOM 2367 N N . PRO A 1 292 ? -7.807 -4.216 19.844 1.00 96.62 292 PRO A N 1
ATOM 2368 C CA . PRO A 1 292 ? -7.864 -3.486 18.582 1.00 96.62 292 PRO A CA 1
ATOM 2369 C C . PRO A 1 292 ? -8.224 -2.017 18.799 1.00 96.62 292 PRO A C 1
ATOM 2371 O O . PRO A 1 292 ? -9.148 -1.717 19.555 1.00 96.62 292 PRO A O 1
ATOM 2374 N N . LEU A 1 293 ? -7.515 -1.109 18.130 1.00 93.12 293 LEU A N 1
ATOM 2375 C CA . LEU A 1 293 ? -7.820 0.323 18.130 1.00 93.12 293 LEU A CA 1
ATOM 2376 C C . LEU A 1 293 ? -8.124 0.765 16.700 1.00 93.12 293 LEU A C 1
ATOM 2378 O O . LEU A 1 293 ? -7.224 0.859 15.869 1.00 93.12 293 LEU A O 1
ATOM 2382 N N . TYR A 1 294 ? -9.393 1.039 16.406 1.00 90.50 294 TYR A N 1
ATOM 2383 C CA . TYR A 1 294 ? -9.812 1.537 15.099 1.00 90.50 294 TYR A CA 1
ATOM 2384 C C . TYR A 1 294 ? -9.811 3.068 15.060 1.00 90.50 294 TYR A C 1
ATOM 2386 O O . TYR A 1 294 ? -10.607 3.724 15.729 1.00 90.50 294 TYR A O 1
ATOM 2394 N N . ILE A 1 295 ? -8.956 3.654 14.228 1.00 84.69 295 ILE A N 1
ATOM 2395 C CA . ILE A 1 295 ? -8.928 5.103 14.004 1.00 84.69 295 ILE A CA 1
ATOM 2396 C C . ILE A 1 295 ? -9.638 5.394 12.681 1.00 84.69 295 ILE A C 1
ATOM 2398 O O . ILE A 1 295 ? -9.168 5.004 11.607 1.00 84.69 295 ILE A O 1
ATOM 2402 N N . ALA A 1 296 ? -10.792 6.059 12.752 1.00 77.38 296 ALA A N 1
ATOM 2403 C CA . ALA A 1 296 ? -11.595 6.357 11.576 1.00 77.38 296 ALA A CA 1
ATOM 2404 C C . ALA A 1 296 ? -10.871 7.352 10.658 1.00 77.38 296 ALA A C 1
ATOM 2406 O O . ALA A 1 296 ? -10.487 8.444 11.070 1.00 77.38 296 ALA A O 1
ATOM 2407 N N . GLY A 1 297 ? -10.698 6.973 9.392 1.00 66.75 297 GLY A N 1
ATOM 2408 C CA . GLY A 1 297 ? -10.261 7.894 8.345 1.00 66.75 297 GLY A CA 1
ATOM 2409 C C . GLY A 1 297 ? -11.438 8.701 7.780 1.00 66.75 297 GLY A C 1
ATOM 2410 O O . GLY A 1 297 ? -12.581 8.256 7.885 1.00 66.75 297 GLY A O 1
ATOM 2411 N N . PRO A 1 298 ? -11.179 9.843 7.117 1.00 54.97 298 PRO A N 1
ATOM 2412 C CA . PRO A 1 298 ? -12.223 10.711 6.555 1.00 54.97 298 PRO A CA 1
ATOM 2413 C C . PRO A 1 298 ? -13.094 10.026 5.488 1.00 54.97 298 PRO A C 1
ATOM 2415 O O . PRO A 1 298 ? -14.234 10.427 5.273 1.00 54.97 298 PRO A O 1
ATOM 2418 N N . ASP A 1 299 ? -12.573 8.980 4.842 1.00 50.97 299 ASP A N 1
ATOM 2419 C CA . ASP A 1 299 ? -13.229 8.278 3.734 1.00 50.97 299 ASP A CA 1
ATOM 2420 C C . ASP A 1 299 ? -13.902 6.955 4.150 1.00 50.97 299 ASP A C 1
ATOM 2422 O O . ASP A 1 299 ? -14.493 6.268 3.313 1.00 50.97 299 ASP A O 1
ATOM 2426 N N . ASN A 1 300 ? -13.802 6.550 5.423 1.00 60.53 300 ASN A N 1
ATOM 2427 C CA . ASN A 1 300 ? -14.364 5.285 5.893 1.00 60.53 300 ASN A CA 1
ATOM 2428 C C . ASN A 1 300 ? -15.776 5.472 6.470 1.00 60.53 300 ASN A C 1
ATOM 2430 O O . ASN A 1 300 ? -16.007 6.319 7.330 1.00 60.53 300 ASN A O 1
ATOM 2434 N N . ASP A 1 301 ? -16.710 4.601 6.072 1.00 75.69 301 ASP A N 1
ATOM 2435 C CA . ASP A 1 301 ? -17.989 4.418 6.770 1.00 75.69 301 ASP A CA 1
ATOM 2436 C C . ASP A 1 301 ? -17.722 3.736 8.122 1.00 75.69 301 ASP A C 1
ATOM 2438 O O . ASP A 1 301 ? -17.828 2.515 8.272 1.00 75.69 301 ASP A O 1
ATOM 2442 N N . TYR A 1 302 ? -17.277 4.535 9.095 1.00 82.56 302 TYR A N 1
ATOM 2443 C CA . TYR A 1 302 ? -16.821 4.067 10.403 1.00 82.56 302 TYR A CA 1
ATOM 2444 C C . TYR A 1 302 ? -17.888 3.249 11.132 1.00 82.56 302 TYR A C 1
ATOM 2446 O O . TYR A 1 302 ? -17.542 2.338 11.878 1.00 82.56 302 TYR A O 1
ATOM 2454 N N . ARG A 1 303 ? -19.176 3.513 10.872 1.00 87.88 303 ARG A N 1
ATOM 2455 C CA . ARG A 1 303 ? -20.297 2.799 11.493 1.00 87.88 303 ARG A CA 1
ATOM 2456 C C . ARG A 1 303 ? -20.286 1.320 11.136 1.00 87.88 303 ARG A C 1
ATOM 2458 O O . ARG A 1 303 ? -20.485 0.491 12.015 1.00 87.88 303 ARG A O 1
ATOM 2465 N N . LYS A 1 304 ? -19.999 0.977 9.876 1.00 89.81 304 LYS A N 1
ATOM 2466 C CA . LYS A 1 304 ? -19.898 -0.427 9.444 1.00 89.81 304 LYS A CA 1
ATOM 2467 C C . LYS A 1 304 ? -18.771 -1.160 10.157 1.00 89.81 304 LYS A C 1
ATOM 2469 O O . LYS A 1 304 ? -18.970 -2.275 10.622 1.00 89.81 304 LYS A O 1
ATOM 2474 N N . ILE A 1 305 ? -17.610 -0.516 10.263 1.00 90.62 305 ILE A N 1
ATOM 2475 C CA . ILE A 1 305 ? -16.435 -1.092 10.924 1.00 90.62 305 ILE A CA 1
ATOM 2476 C C . ILE A 1 305 ? -16.696 -1.280 12.420 1.00 90.62 305 ILE A C 1
ATOM 2478 O O . ILE A 1 305 ? -16.471 -2.362 12.951 1.00 90.62 305 ILE A O 1
ATOM 2482 N N . VAL A 1 306 ? -17.229 -0.255 13.089 1.00 91.50 306 VAL A N 1
ATOM 2483 C CA . VAL A 1 306 ? -17.565 -0.306 14.518 1.00 91.50 306 VAL A CA 1
ATOM 2484 C C . VAL A 1 306 ? -18.626 -1.371 14.797 1.00 91.50 306 VAL A C 1
ATOM 2486 O O . VAL A 1 306 ? -18.472 -2.128 15.748 1.00 91.50 306 VAL A O 1
ATOM 2489 N N . ASN A 1 307 ? -19.668 -1.487 13.969 1.00 93.25 307 ASN A N 1
ATOM 2490 C CA . ASN A 1 307 ? -20.688 -2.525 14.139 1.00 93.25 307 ASN A CA 1
ATOM 2491 C C . ASN A 1 307 ? -20.099 -3.933 13.998 1.00 93.25 307 ASN A C 1
ATOM 2493 O O . ASN A 1 307 ? -20.366 -4.780 14.845 1.00 93.25 307 ASN A O 1
ATOM 2497 N N . LEU A 1 308 ? -19.240 -4.165 13.000 1.00 93.25 308 LEU A N 1
ATOM 2498 C CA . LEU A 1 308 ? -18.555 -5.449 12.844 1.00 93.25 308 LEU A CA 1
ATOM 2499 C C . LEU A 1 308 ? -17.686 -5.778 14.068 1.00 93.25 308 LEU A C 1
ATOM 2501 O O . LEU A 1 308 ? -17.721 -6.898 14.571 1.00 93.25 308 LEU A O 1
ATOM 2505 N N . LEU A 1 309 ? -16.931 -4.799 14.574 1.00 94.69 309 LEU A N 1
ATOM 2506 C CA . LEU A 1 309 ? -16.115 -4.970 15.777 1.00 94.69 309 LEU A CA 1
ATOM 2507 C C . LEU A 1 309 ? -16.975 -5.277 17.010 1.00 94.69 309 LEU A C 1
ATOM 2509 O O . LEU A 1 309 ? -16.622 -6.168 17.779 1.00 94.69 309 LEU A O 1
ATOM 2513 N N . LYS A 1 310 ? -18.127 -4.613 17.173 1.00 95.19 310 LYS A N 1
ATOM 2514 C CA . LYS A 1 310 ? -19.091 -4.916 18.245 1.00 95.19 310 LYS A CA 1
ATOM 2515 C C . LYS A 1 310 ? -19.629 -6.340 18.147 1.00 95.19 310 LYS A C 1
ATOM 2517 O O . LYS A 1 310 ? -19.682 -7.029 19.159 1.00 95.19 310 LYS A O 1
ATOM 2522 N N . GLU A 1 311 ? -20.002 -6.787 16.950 1.00 95.38 311 GLU A N 1
ATOM 2523 C CA . GLU A 1 311 ? -20.494 -8.150 16.719 1.00 95.38 311 GLU A CA 1
ATOM 2524 C C . GLU A 1 311 ? -19.423 -9.209 17.014 1.00 95.38 311 GLU A C 1
ATOM 2526 O O . GLU A 1 311 ? -19.734 -10.275 17.541 1.00 95.38 311 GLU A O 1
ATOM 2531 N N . ARG A 1 312 ? -18.157 -8.925 16.686 1.00 94.31 312 ARG A N 1
ATOM 2532 C CA . ARG A 1 312 ? -17.047 -9.879 16.823 1.00 94.31 312 ARG A CA 1
ATOM 2533 C C . ARG A 1 312 ? -16.428 -9.918 18.214 1.00 94.31 312 ARG A C 1
ATOM 2535 O O . ARG A 1 312 ? -16.050 -10.993 18.669 1.00 94.31 312 ARG A O 1
ATOM 2542 N N . LEU A 1 313 ? -16.282 -8.765 18.860 1.00 95.38 313 LEU A N 1
ATOM 2543 C CA . LEU A 1 313 ? -15.474 -8.598 20.074 1.00 95.38 313 LEU A CA 1
ATOM 2544 C C . LEU A 1 313 ? -16.294 -8.113 21.279 1.00 95.38 313 LEU A C 1
ATOM 2546 O O . LEU A 1 313 ? -15.775 -8.051 22.393 1.00 95.38 313 LEU A O 1
ATOM 2550 N N . GLY A 1 314 ? -17.568 -7.767 21.077 1.00 94.06 314 GLY A N 1
ATOM 2551 C CA . GLY A 1 314 ? -18.401 -7.121 22.086 1.00 94.06 314 GLY A CA 1
ATOM 2552 C C . GLY A 1 314 ? -18.077 -5.634 22.257 1.00 94.06 314 GLY A C 1
ATOM 2553 O O . GLY A 1 314 ? -17.079 -5.120 21.752 1.00 94.06 314 GLY A O 1
ATOM 2554 N N . GLU A 1 315 ? -18.927 -4.917 22.995 1.00 91.31 315 GLU A N 1
ATOM 2555 C CA . GLU A 1 315 ? -18.829 -3.452 23.118 1.00 91.31 315 GLU A CA 1
ATOM 2556 C C . GLU A 1 315 ? -17.524 -2.958 23.758 1.00 91.31 315 GLU A C 1
ATOM 2558 O O . GLU A 1 315 ? -17.058 -1.873 23.426 1.00 91.31 315 GLU A O 1
ATOM 2563 N N . ASN A 1 316 ? -16.910 -3.766 24.627 1.00 92.50 316 ASN A N 1
ATOM 2564 C CA . ASN A 1 316 ? -15.680 -3.411 25.343 1.00 92.50 316 ASN A CA 1
ATOM 2565 C C . ASN A 1 316 ? -14.416 -4.058 24.749 1.00 92.50 316 ASN A C 1
ATOM 2567 O O . ASN A 1 316 ? -13.314 -3.828 25.253 1.00 92.50 316 ASN A O 1
ATOM 2571 N N . GLY A 1 317 ? -14.558 -4.868 23.692 1.00 94.19 317 GLY A N 1
ATOM 2572 C CA . GLY A 1 317 ? -13.471 -5.661 23.113 1.00 94.19 317 GLY A CA 1
ATOM 2573 C C . GLY A 1 317 ? -12.529 -4.896 22.181 1.00 94.19 317 GLY A C 1
ATOM 2574 O O . GLY A 1 317 ? -11.534 -5.459 21.736 1.00 94.19 317 GLY A O 1
ATOM 2575 N N . PHE A 1 318 ? -12.808 -3.625 21.892 1.00 95.88 318 PHE A N 1
ATOM 2576 C CA . PHE A 1 318 ? -11.983 -2.751 21.054 1.00 95.88 318 PHE A CA 1
ATOM 2577 C C . PHE A 1 318 ? -12.056 -1.298 21.547 1.00 95.88 318 PHE A C 1
ATOM 2579 O O . PHE A 1 318 ? -12.878 -0.967 22.402 1.00 95.88 318 PHE A O 1
ATOM 2586 N N . ASP A 1 319 ? -11.165 -0.446 21.051 1.00 92.19 319 ASP A N 1
ATOM 2587 C CA . ASP A 1 319 ? -11.240 1.014 21.146 1.00 92.19 319 ASP A CA 1
ATOM 2588 C C . ASP A 1 319 ? -11.476 1.596 19.747 1.00 92.19 319 ASP A C 1
ATOM 2590 O O . ASP A 1 319 ? -11.077 1.007 18.737 1.00 92.19 319 ASP A O 1
ATOM 2594 N N . PHE A 1 320 ? -12.088 2.777 19.662 1.00 89.62 320 PHE A N 1
ATOM 2595 C CA . PHE A 1 320 ? -12.166 3.509 18.403 1.00 89.62 320 PHE A CA 1
ATOM 2596 C C . PHE A 1 320 ? -12.068 5.022 18.607 1.00 89.62 320 PHE A C 1
ATOM 2598 O O . PHE A 1 320 ? -12.472 5.549 19.640 1.00 89.62 320 PHE A O 1
ATOM 2605 N N . ILE A 1 321 ? -11.523 5.717 17.608 1.00 82.75 321 ILE A N 1
ATOM 2606 C CA . ILE A 1 321 ? -11.384 7.177 17.580 1.00 82.75 321 ILE A CA 1
ATOM 2607 C C . ILE A 1 321 ? -12.037 7.695 16.299 1.00 82.75 321 ILE A C 1
ATOM 2609 O O . ILE A 1 321 ? -11.715 7.222 15.207 1.00 82.75 321 ILE A O 1
ATOM 2613 N N . ILE A 1 322 ? -12.920 8.687 16.425 1.00 77.19 322 ILE A N 1
ATOM 2614 C CA . ILE A 1 322 ? -13.530 9.401 15.297 1.00 77.19 322 ILE A CA 1
ATOM 2615 C C . ILE A 1 322 ? -12.958 10.825 15.271 1.00 77.19 322 ILE A C 1
ATOM 2617 O O . ILE A 1 322 ? -13.273 11.627 16.152 1.00 77.19 322 ILE A O 1
ATOM 2621 N N . PRO A 1 323 ? -12.100 11.171 14.294 1.00 58.41 323 PRO A N 1
ATOM 2622 C CA . PRO A 1 323 ? -11.568 12.525 14.185 1.00 58.41 323 PRO A CA 1
ATOM 2623 C C . PRO A 1 323 ? -12.696 13.542 13.965 1.00 58.41 323 PRO A C 1
ATOM 2625 O O . PRO A 1 323 ? -13.444 13.436 12.994 1.00 58.41 323 PRO A O 1
ATOM 2628 N N . GLY A 1 324 ? -12.804 14.533 14.854 1.00 55.44 324 GLY A N 1
ATOM 2629 C CA . GLY A 1 324 ? -13.838 15.577 14.810 1.00 55.44 324 GLY A CA 1
ATOM 2630 C C . GLY A 1 324 ? -14.960 15.424 15.842 1.00 55.44 324 GLY A C 1
ATOM 2631 O O . GLY A 1 324 ? -15.698 16.378 16.052 1.00 55.44 324 GLY A O 1
ATOM 2632 N N . GLU A 1 325 ? -15.046 14.287 16.537 1.00 46.25 325 GLU A N 1
ATOM 2633 C CA . GLU A 1 325 ? -15.830 14.141 17.770 1.00 46.25 325 GLU A CA 1
ATOM 2634 C C . GLU A 1 325 ? -14.883 14.271 18.976 1.00 46.25 325 GLU A C 1
ATOM 2636 O O . GLU A 1 325 ? -14.582 13.313 19.683 1.00 46.25 325 GLU A O 1
ATOM 2641 N N . GLN A 1 326 ? -14.347 15.474 19.178 1.00 33.62 326 GLN A N 1
ATOM 2642 C CA . GLN A 1 326 ? -13.926 15.920 20.506 1.00 33.62 326 GLN A CA 1
ATOM 2643 C C . GLN A 1 326 ? -14.977 16.926 20.978 1.00 33.62 326 GLN A C 1
ATOM 2645 O O . GLN A 1 326 ? -15.335 17.823 20.217 1.00 33.62 326 GLN A O 1
ATOM 2650 N N . LEU A 1 327 ? -15.500 16.673 22.182 1.00 34.62 327 LEU A N 1
ATOM 2651 C CA . LEU A 1 327 ? -16.514 17.453 22.903 1.00 34.62 327 LEU A CA 1
ATOM 2652 C C . LEU A 1 327 ? -16.290 18.967 22.852 1.00 34.62 327 LEU A C 1
ATOM 2654 O O . LEU A 1 327 ? -15.121 19.391 23.010 1.00 34.62 327 LEU A O 1
#

Secondary structure (DSSP, 8-state):
------S--TTTEEEEEEEEEETTEEEEEEEEEE--HHHHHHHHHHHHHHHHHHTTTS-HHHHHHHHHHHHHHHHHTTT-------------SS----------------------TTSBPTTS-SSBGGGTTHHHHHHH----TTHHHHHHHHHHHHTGGGS-EEEEEE-TTHHHHSEEEEEEEEE-STTEEEEEEEEEETTTTEEEEEEEEEEEEHHHIIIIIHHHHHTTPPPEE--HHHHHHHHHHHHHHHHHTT----TTHHHHGGGG-SSPP---S----S-TTSS-EEE--TTS-HHHHHHHHHHHH-TTS-EEE-TT---

pLDDT: mean 73.32, std 22.7, range [26.98, 98.44]

Nearest PDB structures (foldseek):
  5f2v-assembly3_P  TM=2.668E-01  e=9.531E+00  Bacillus subtilis PY79

Foldseek 3Di:
DDQPQDPPDDDQWTWRWDWDADPNDTDTDTDIFRHHPVLVVVVVVVLVVVCVVCVVPDDSVRSCVPCVVVSVVVVVVVVRPDDDPDPDVPDPPDDDDDDDDDDDDDDDDPPPPPQDQQDQDPVPPRHRVVVPCVVVVCVVDVPPCDVVVVVVFLVCLLVLQVFAWPFWWWAPCCLVVQWTWIKTWTDPPPQWTWIKTFIARLAEAQTADMDTTTRHHNCCCVPPVCCVSHVPGDIDTDDLLVVLLRRVVSQVRNVLLPHHYDPNCVRRVCNSPDDHRDNPDDDHGHDPVNAHEAEDDPPDPVVVVQVSNCVRQNPPRYHYHYPPPDD

Solvent-accessible surface area (backbone atoms only — not comparable to full-atom values): 19458 Å² total; per-residue (Å²): 143,76,85,54,66,50,84,83,46,88,81,56,37,39,32,56,44,49,77,48,74,56,96,90,44,79,42,79,54,62,51,78,40,86,37,52,75,68,56,53,52,53,53,51,51,50,52,51,52,53,38,73,77,33,56,92,80,41,54,68,69,58,47,51,70,70,49,49,65,57,54,60,53,58,44,41,77,73,71,48,87,80,78,78,83,67,95,62,94,81,78,87,83,86,78,81,84,90,84,84,88,81,95,70,90,73,76,83,73,82,74,78,74,79,75,54,58,77,37,71,26,92,87,70,76,77,41,37,17,64,78,57,55,42,65,63,49,52,74,73,56,73,87,61,74,56,68,54,49,49,55,52,30,50,53,51,34,68,50,27,70,85,31,56,79,71,46,30,35,29,50,80,59,19,81,84,70,30,45,37,48,36,40,38,32,22,46,67,56,92,64,22,26,33,39,22,38,38,38,28,26,36,14,37,60,3,39,62,48,52,47,59,53,45,81,38,43,51,67,54,44,61,70,47,49,50,39,70,75,41,71,82,52,79,62,41,81,52,59,65,50,59,54,42,47,53,49,51,49,18,35,52,56,8,42,79,66,74,38,74,59,47,75,53,44,78,56,28,51,29,58,76,33,86,74,78,54,75,90,79,71,91,76,82,64,32,24,98,86,73,34,34,34,44,72,49,52,99,87,52,71,50,67,61,55,52,49,50,44,34,75,68,49,38,85,82,46,47,48,73,47,57,84,84,76,71,134

Mean predicted aligned error: 18.7 Å

Radius of gyration: 26.71 Å; Cα contacts (8 Å, |Δi|>4): 443; chains: 1; bounding box: 53×49×78 Å